Protein AF-A0A3B9PYL6-F1 (afdb_monomer)

Sequence (301 aa):
EQQLVLIARGLAQKCPILLMDEPTAHLDLSNQHRVLEIVHQLGQQDLSFIISSHEPNDALAYADNVLLLSGGWVTEVGTPQEVLTEPLLSSVYDIQTEVIYQHENGAKKARAILPRRPLVVKPESLHEEDSFLSKVFRNRKEKPQIILVTGLSGSGKTSWCTQIIKEAAALGHSVEGILSPGIFDSERKSGIEVVDLASGERKRLARLREEGRGEISTPRWVFDPDALDWANQRLQNSAGSDLLIIDELGPLEFLRNKGLLAGLERLDQGQFQIACVVVRSSLLSKALQRWPSAHVVRGRL

Radius of gyration: 24.21 Å; Cα contacts (8 Å, |Δi|>4): 538; chains: 1; bounding box: 61×35×68 Å

Foldseek 3Di:
DVLVVVVVVCVVVVPQEEEEEASCPPHDPVVSCVNLVVVLVVVVVNHHYDYDHPALLSLLPRNQKDFQDAPRDTPDIDGSQVQVDQLNCCLRVLFGKDFDWDQDPNDTGTNDIDTDDAAADQLLCCPPPPDPNVVLLVCLVVAAAEEEAEDDVVQQQLVSVVSNVVNCVVVVWDEWAWGWDFDDDPNDRAFIKIATPVPRDIDTFWGFDDDDPDADDDPGIGGDPVRQVVRLVRLQPDPETSEYEAEDPECCVQPVVHGNVSNVVCVLVRRYSYYYYYYYSSCSSVVCNSVVRHRYHHSHD

Structure (mmCIF, N/CA/C/O backbone):
data_AF-A0A3B9PYL6-F1
#
_entry.id   AF-A0A3B9PYL6-F1
#
loop_
_atom_site.group_PDB
_atom_site.id
_atom_site.type_symbol
_atom_site.label_atom_id
_atom_site.label_alt_id
_atom_site.label_comp_id
_atom_site.label_asym_id
_atom_site.label_entity_id
_atom_site.label_seq_id
_atom_site.pdbx_PDB_ins_code
_atom_site.Cartn_x
_atom_site.Cartn_y
_atom_site.Cartn_z
_atom_site.occupancy
_atom_site.B_iso_or_equiv
_atom_site.auth_seq_id
_atom_site.auth_comp_id
_atom_site.auth_asym_id
_atom_site.auth_atom_id
_atom_site.pdbx_PDB_model_num
ATOM 1 N N . GLU A 1 1 ? 29.712 13.320 -22.054 1.00 63.19 1 GLU A N 1
ATOM 2 C CA . GLU A 1 1 ? 30.833 12.948 -22.956 1.00 63.19 1 GLU A CA 1
ATOM 3 C C . GLU A 1 1 ? 31.462 11.593 -22.623 1.00 63.19 1 GLU A C 1
ATOM 5 O O . GLU A 1 1 ? 31.543 10.766 -23.519 1.00 63.19 1 GLU A O 1
ATOM 10 N N . GLN A 1 2 ? 31.833 11.307 -21.366 1.00 76.81 2 GLN A N 1
ATOM 11 C CA . GLN A 1 2 ? 32.466 10.027 -20.982 1.00 76.81 2 GLN A CA 1
ATOM 12 C C . GLN A 1 2 ? 31.658 8.769 -21.370 1.00 76.81 2 GLN A C 1
ATOM 14 O O . GLN A 1 2 ? 32.235 7.802 -21.856 1.00 76.81 2 GLN A O 1
ATOM 19 N N . GLN A 1 3 ? 30.328 8.797 -21.238 1.00 78.75 3 GLN A N 1
ATOM 20 C CA . GLN A 1 3 ? 29.463 7.660 -21.591 1.00 78.75 3 GLN A CA 1
ATOM 21 C C . GLN A 1 3 ? 29.499 7.316 -23.088 1.00 78.75 3 GLN A C 1
ATOM 23 O O . GLN A 1 3 ? 29.610 6.153 -23.470 1.00 78.75 3 GLN A O 1
ATOM 28 N N . LEU A 1 4 ? 29.512 8.333 -23.954 1.00 81.00 4 LEU A N 1
ATOM 29 C CA . LEU A 1 4 ? 29.607 8.136 -25.404 1.00 81.00 4 LEU A CA 1
ATOM 30 C C . LEU A 1 4 ? 30.965 7.553 -25.814 1.00 81.00 4 LEU A C 1
ATOM 32 O O . LEU A 1 4 ? 31.038 6.779 -26.764 1.00 81.00 4 LEU A O 1
ATOM 36 N N . VAL A 1 5 ? 32.032 7.870 -25.073 1.00 86.31 5 VAL A N 1
ATOM 37 C CA . VAL A 1 5 ? 33.359 7.271 -25.288 1.00 86.31 5 VAL A CA 1
ATOM 38 C C . VAL A 1 5 ? 33.346 5.775 -24.961 1.00 86.31 5 VAL A C 1
ATOM 40 O O . VAL A 1 5 ? 33.951 4.988 -25.689 1.00 86.31 5 VAL A O 1
ATOM 43 N N . LEU A 1 6 ? 32.639 5.356 -23.906 1.00 82.62 6 LEU A N 1
ATOM 44 C CA . LEU A 1 6 ? 32.501 3.938 -23.556 1.00 82.62 6 LEU A CA 1
ATOM 45 C C . LEU A 1 6 ? 31.728 3.159 -24.625 1.00 82.62 6 LEU A C 1
ATOM 47 O O . LEU A 1 6 ? 32.167 2.074 -25.010 1.00 82.62 6 LEU A O 1
ATOM 51 N N . ILE A 1 7 ? 30.647 3.743 -25.155 1.00 84.88 7 ILE A N 1
ATOM 52 C CA . ILE A 1 7 ? 29.901 3.176 -26.287 1.00 84.88 7 ILE A CA 1
ATOM 53 C C . ILE A 1 7 ? 30.824 3.052 -27.503 1.00 84.88 7 ILE A C 1
ATOM 55 O O . ILE A 1 7 ? 30.995 1.958 -28.035 1.00 84.88 7 ILE A O 1
ATOM 59 N N . ALA A 1 8 ? 31.503 4.137 -27.894 1.00 86.81 8 ALA A N 1
ATOM 60 C CA . ALA A 1 8 ? 32.421 4.141 -29.033 1.00 86.81 8 ALA A CA 1
ATOM 61 C C . ALA A 1 8 ? 33.532 3.083 -28.902 1.00 86.81 8 ALA A C 1
ATOM 63 O O . ALA A 1 8 ? 33.885 2.427 -29.882 1.00 86.81 8 ALA A O 1
ATOM 64 N N . ARG A 1 9 ? 34.052 2.864 -27.687 1.00 86.88 9 ARG A N 1
ATOM 65 C CA . ARG A 1 9 ? 35.042 1.816 -27.409 1.00 86.88 9 ARG A CA 1
ATOM 66 C C . ARG A 1 9 ? 34.476 0.411 -27.632 1.00 86.88 9 ARG A C 1
ATOM 68 O O . ARG A 1 9 ? 35.167 -0.414 -28.223 1.00 86.88 9 ARG A O 1
ATOM 75 N N . GLY A 1 10 ? 33.251 0.139 -27.179 1.00 85.44 10 GLY A N 1
ATOM 76 C CA . GLY A 1 10 ? 32.585 -1.149 -27.410 1.00 85.44 10 GLY A CA 1
ATOM 77 C C . GLY A 1 10 ? 32.318 -1.406 -28.896 1.00 85.44 10 GLY A C 1
ATOM 78 O O . GLY A 1 10 ? 32.597 -2.495 -29.398 1.00 85.44 10 GLY A O 1
ATOM 79 N N . LEU A 1 11 ? 31.887 -0.370 -29.624 1.00 86.00 11 LEU A N 1
ATOM 80 C CA . LEU A 1 11 ? 31.687 -0.426 -31.075 1.00 86.00 11 LEU A CA 1
ATOM 81 C C . LEU A 1 11 ? 32.992 -0.715 -31.828 1.00 86.00 11 LEU A C 1
ATOM 83 O O . LEU A 1 11 ? 33.025 -1.574 -32.707 1.00 86.00 11 LEU A O 1
ATOM 87 N N . ALA A 1 12 ? 34.091 -0.050 -31.457 1.00 88.81 12 ALA A N 1
ATOM 88 C CA . ALA A 1 12 ? 35.402 -0.269 -32.072 1.00 88.81 12 ALA A CA 1
ATOM 89 C C . ALA A 1 12 ? 35.915 -1.710 -31.887 1.00 88.81 12 ALA A C 1
ATOM 91 O O . ALA A 1 12 ? 36.642 -2.225 -32.736 1.00 88.81 12 ALA A O 1
ATOM 92 N N . GLN A 1 13 ? 35.514 -2.371 -30.799 1.00 87.38 13 GLN A N 1
ATOM 93 C CA . GLN A 1 13 ? 35.835 -3.772 -30.514 1.00 87.38 13 GLN A CA 1
ATOM 94 C C . GLN A 1 13 ? 34.900 -4.767 -31.217 1.00 87.38 13 GLN A C 1
ATOM 96 O O . GLN A 1 13 ? 35.130 -5.971 -31.125 1.00 87.38 13 GLN A O 1
ATOM 101 N N . LYS A 1 14 ? 33.879 -4.285 -31.945 1.00 86.25 14 LYS A N 1
ATOM 102 C CA . LYS A 1 14 ? 32.842 -5.102 -32.596 1.00 86.25 14 LYS A CA 1
ATOM 103 C C . LYS A 1 14 ? 32.117 -6.028 -31.611 1.00 86.25 14 LYS A C 1
ATOM 105 O O . LYS A 1 14 ? 31.795 -7.166 -31.94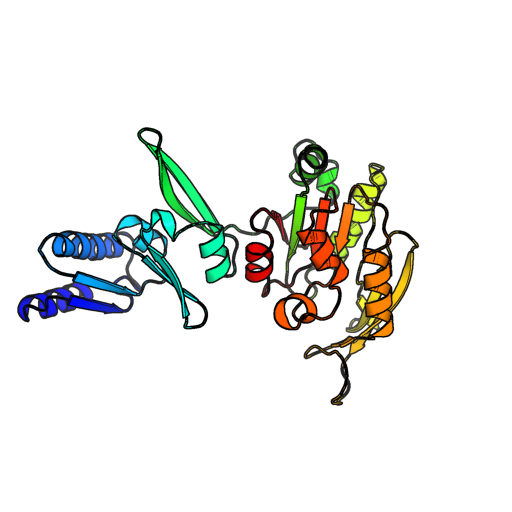7 1.00 86.25 14 LYS A O 1
ATOM 110 N N . CYS A 1 15 ? 31.884 -5.554 -30.387 1.00 86.00 15 CYS A N 1
ATOM 111 C CA . CYS A 1 15 ? 31.131 -6.307 -29.391 1.00 86.00 15 CYS A CA 1
ATOM 112 C C . CYS A 1 15 ? 29.655 -6.399 -29.816 1.00 86.00 15 CYS A C 1
ATOM 114 O O . CYS A 1 15 ? 29.032 -5.352 -29.977 1.00 86.00 15 CYS A O 1
ATOM 116 N N . PRO A 1 16 ? 29.073 -7.605 -29.957 1.00 87.19 16 PRO A N 1
ATOM 117 C CA . PRO A 1 16 ? 27.663 -7.752 -30.328 1.00 87.19 16 PRO A CA 1
ATOM 118 C C . PRO A 1 16 ? 26.709 -7.408 -29.174 1.00 87.19 16 PRO A C 1
ATOM 120 O O . PRO A 1 16 ? 25.537 -7.128 -29.405 1.00 87.19 16 PRO A O 1
ATOM 123 N N . ILE A 1 17 ? 27.205 -7.435 -27.930 1.00 93.50 17 ILE A N 1
ATOM 124 C CA . ILE A 1 17 ? 26.436 -7.135 -26.720 1.00 93.50 17 ILE A CA 1
ATOM 125 C C . ILE A 1 17 ? 27.220 -6.147 -25.856 1.00 93.50 17 ILE A C 1
ATOM 127 O O . ILE A 1 17 ? 28.403 -6.365 -25.579 1.00 93.50 17 ILE A O 1
ATOM 131 N N . LEU A 1 18 ? 26.560 -5.078 -25.415 1.00 93.19 18 LEU A N 1
ATOM 132 C CA . LEU A 1 18 ? 27.108 -4.084 -24.500 1.00 93.19 18 LEU A CA 1
ATOM 133 C C . LEU A 1 18 ? 26.291 -4.067 -23.204 1.00 93.19 18 LEU A C 1
ATOM 135 O O . LEU A 1 18 ? 25.087 -3.826 -23.220 1.00 93.19 18 LEU A O 1
ATOM 139 N N . LEU A 1 19 ? 26.967 -4.296 -22.078 1.00 93.38 19 LEU A N 1
ATOM 140 C CA . LEU A 1 19 ? 26.402 -4.115 -20.742 1.00 93.38 19 LEU A CA 1
ATOM 141 C C . LEU A 1 19 ? 26.773 -2.720 -20.234 1.00 93.38 19 LEU A C 1
ATOM 143 O O . LEU A 1 19 ? 27.952 -2.360 -20.226 1.00 93.38 19 LEU A O 1
ATOM 147 N N . MET A 1 20 ? 25.779 -1.949 -19.812 1.00 92.44 20 MET A N 1
ATOM 148 C CA . MET A 1 20 ? 25.962 -0.593 -19.306 1.00 92.44 20 MET A CA 1
ATOM 149 C C . MET A 1 20 ? 25.335 -0.473 -17.923 1.00 92.44 20 MET A C 1
ATOM 151 O O . MET A 1 20 ? 24.136 -0.698 -17.766 1.00 92.44 20 MET A O 1
ATOM 155 N N . ASP A 1 21 ? 26.158 -0.114 -16.941 1.00 92.44 21 ASP A N 1
ATOM 156 C CA . ASP A 1 21 ? 25.694 0.120 -15.578 1.00 92.44 21 ASP A CA 1
ATOM 157 C C . ASP A 1 21 ? 25.321 1.597 -15.407 1.00 92.44 21 ASP A C 1
ATOM 159 O O . ASP A 1 21 ? 26.196 2.460 -15.493 1.00 92.44 21 ASP A O 1
ATOM 163 N N . GLU A 1 22 ? 24.025 1.883 -15.272 1.00 92.19 22 GLU A N 1
ATOM 164 C CA . GLU A 1 22 ? 23.442 3.222 -15.115 1.00 92.19 22 GLU A CA 1
ATOM 165 C C . GLU A 1 22 ? 24.068 4.307 -16.022 1.00 92.19 22 GLU A C 1
ATOM 167 O O . GLU A 1 22 ? 24.587 5.328 -15.550 1.00 92.19 22 GLU A O 1
ATOM 172 N N . PRO A 1 23 ? 24.022 4.144 -17.360 1.00 92.12 23 PRO A N 1
ATOM 173 C CA . PRO A 1 23 ? 24.714 5.037 -18.289 1.00 92.12 23 PRO A CA 1
ATOM 174 C C . PRO A 1 23 ? 24.180 6.475 -18.276 1.00 92.12 23 PRO A C 1
ATOM 176 O O . PRO A 1 23 ? 24.839 7.384 -18.782 1.00 92.12 23 PRO A O 1
ATOM 179 N N . THR A 1 24 ? 22.992 6.689 -17.714 1.00 92.81 24 THR A N 1
ATOM 180 C CA . THR A 1 24 ? 22.317 7.984 -17.608 1.00 92.81 24 THR A CA 1
ATOM 181 C C . THR A 1 24 ? 22.417 8.623 -16.223 1.00 92.81 24 THR A C 1
ATOM 183 O O . THR A 1 24 ? 21.896 9.726 -16.024 1.00 92.81 24 THR A O 1
ATOM 186 N N . ALA A 1 25 ? 23.113 7.988 -15.271 1.00 89.06 25 ALA A N 1
ATOM 187 C CA . ALA A 1 25 ? 23.288 8.536 -13.933 1.00 89.06 25 ALA A CA 1
ATOM 188 C C . ALA A 1 25 ? 24.000 9.897 -13.974 1.00 89.06 25 ALA A C 1
ATOM 190 O O . ALA A 1 25 ? 24.990 10.086 -14.684 1.00 89.06 25 ALA A O 1
ATOM 191 N N . HIS A 1 26 ? 23.512 10.841 -13.165 1.00 88.06 26 HIS A N 1
ATOM 192 C CA . HIS A 1 26 ? 24.038 12.209 -13.042 1.00 88.06 26 HIS A CA 1
ATOM 193 C C . HIS A 1 26 ? 23.971 13.063 -14.325 1.00 88.06 26 HIS A C 1
ATOM 195 O O . HIS A 1 26 ? 24.578 14.135 -14.371 1.00 88.06 26 HIS A O 1
ATOM 201 N N . LEU A 1 27 ? 23.250 12.623 -15.361 1.00 90.62 27 LEU A N 1
ATOM 202 C CA . LEU A 1 27 ? 22.992 13.427 -16.555 1.00 90.62 27 LEU A CA 1
ATOM 203 C C . LEU A 1 27 ? 21.696 14.230 -16.395 1.00 90.62 27 LEU A C 1
ATOM 205 O O . LEU A 1 27 ? 20.741 13.773 -15.774 1.00 90.62 27 LEU A O 1
ATOM 209 N N . ASP A 1 28 ? 21.652 15.427 -16.980 1.00 92.88 28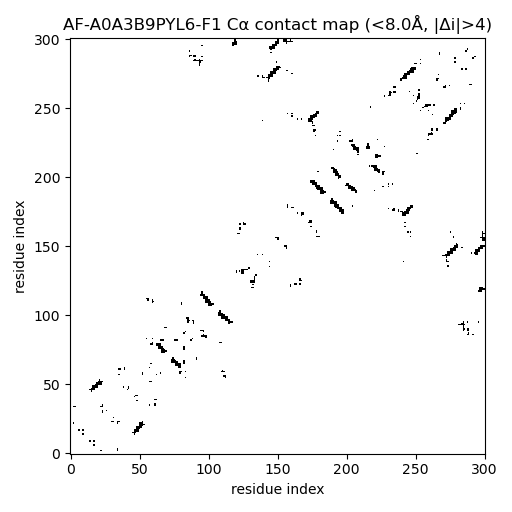 ASP A N 1
ATOM 210 C CA . ASP A 1 28 ? 20.394 16.158 -17.154 1.00 92.88 28 ASP A CA 1
ATOM 211 C C . ASP A 1 28 ? 19.500 15.494 -18.214 1.00 92.88 28 ASP A C 1
ATOM 213 O O . ASP A 1 28 ? 19.969 14.706 -19.036 1.00 92.88 28 ASP A O 1
ATOM 217 N N . LEU A 1 29 ? 18.220 15.871 -18.240 1.00 91.88 29 LEU A N 1
ATOM 218 C CA . LEU A 1 29 ? 17.213 15.289 -19.134 1.00 91.88 29 LEU A CA 1
ATOM 219 C C . LEU A 1 29 ? 17.626 15.290 -20.619 1.00 91.88 29 LEU A C 1
ATOM 221 O O . LEU A 1 29 ? 17.362 14.327 -21.337 1.00 91.88 29 LEU A O 1
ATOM 225 N N . SER A 1 30 ? 18.283 16.354 -21.088 1.00 94.25 30 SER A N 1
ATOM 226 C CA . SER A 1 30 ? 18.713 16.473 -22.487 1.00 94.25 30 SER A CA 1
ATOM 227 C C . SER A 1 30 ? 19.819 15.467 -22.809 1.00 94.25 30 SER A C 1
ATOM 229 O O . SER A 1 30 ? 19.776 14.760 -23.819 1.00 94.25 30 SER A O 1
ATOM 231 N N . ASN A 1 31 ? 20.801 15.356 -21.916 1.00 92.12 31 ASN A N 1
ATOM 232 C CA . ASN A 1 31 ? 21.910 14.425 -22.055 1.00 92.12 31 ASN A CA 1
ATOM 233 C C . ASN A 1 31 ? 21.482 12.963 -21.848 1.00 92.12 31 ASN A C 1
ATOM 235 O O . ASN A 1 31 ? 21.992 12.095 -22.557 1.00 92.12 31 ASN A O 1
ATOM 239 N N . GLN A 1 32 ? 20.532 12.690 -20.947 1.00 93.38 32 GLN A N 1
ATOM 240 C CA . GLN A 1 32 ? 19.910 11.369 -20.789 1.00 93.38 32 GLN A CA 1
ATOM 241 C C . GLN A 1 32 ? 19.235 10.929 -22.090 1.00 93.38 32 GLN A C 1
ATOM 243 O O . GLN A 1 32 ? 19.589 9.883 -22.635 1.00 93.38 32 GLN A O 1
ATOM 248 N N . HIS A 1 33 ? 18.353 11.775 -22.640 1.00 94.44 33 HIS A N 1
ATOM 249 C CA . HIS A 1 33 ? 17.692 11.526 -23.923 1.00 94.44 33 HIS A CA 1
ATOM 250 C C . HIS A 1 33 ? 18.711 11.251 -25.032 1.00 94.44 33 HIS A C 1
ATOM 252 O O . HIS A 1 33 ? 18.609 10.246 -25.726 1.00 94.44 33 HIS A O 1
ATOM 258 N N . ARG A 1 34 ? 19.743 12.095 -25.160 1.00 94.00 34 ARG A N 1
ATOM 259 C CA . ARG A 1 34 ? 20.778 11.925 -26.186 1.00 94.00 34 ARG A CA 1
ATOM 260 C C . ARG A 1 34 ? 21.490 10.574 -26.092 1.00 94.00 34 ARG A C 1
ATOM 262 O O . ARG A 1 34 ? 21.751 9.963 -27.123 1.00 94.00 34 ARG A O 1
ATOM 269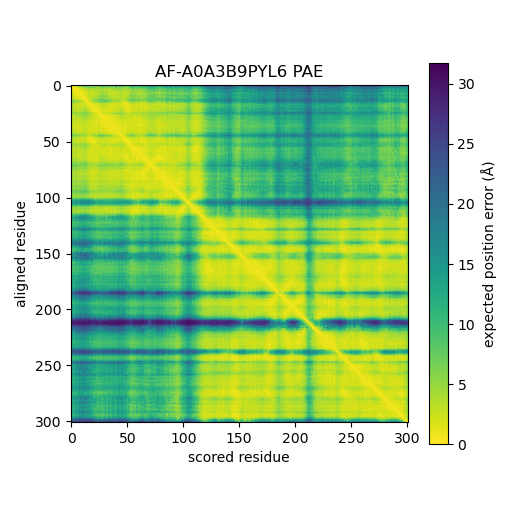 N N . VAL A 1 35 ? 21.858 10.132 -24.888 1.00 93.88 35 VAL A N 1
ATOM 270 C CA . VAL A 1 35 ? 22.549 8.846 -24.698 1.00 93.88 35 VAL A CA 1
ATOM 271 C C . VAL A 1 35 ? 21.624 7.681 -25.041 1.00 93.88 35 VAL A C 1
ATOM 273 O O . VAL A 1 35 ? 22.029 6.801 -25.799 1.00 93.88 35 VAL A O 1
ATOM 276 N N . LEU A 1 36 ? 20.393 7.687 -24.529 1.00 95.38 36 LEU A N 1
ATOM 277 C CA . LEU A 1 36 ? 19.439 6.598 -24.744 1.00 95.38 36 LEU A CA 1
ATOM 278 C C . LEU A 1 36 ? 18.964 6.509 -26.196 1.00 95.38 36 LEU A C 1
ATOM 280 O O . LEU A 1 36 ? 18.845 5.408 -26.719 1.00 95.38 36 LEU A O 1
ATOM 284 N N . GLU A 1 37 ? 18.790 7.641 -26.876 1.00 95.44 37 GLU A N 1
ATOM 285 C CA . GLU A 1 37 ? 18.461 7.682 -28.304 1.00 95.44 37 GLU A CA 1
ATOM 286 C C . GLU A 1 37 ? 19.579 7.061 -29.154 1.00 95.44 37 GLU A C 1
ATOM 288 O O . GLU A 1 37 ? 19.316 6.269 -30.056 1.00 95.44 37 GLU A O 1
ATOM 293 N N . ILE A 1 38 ? 20.845 7.357 -28.836 1.00 93.38 38 ILE A N 1
ATOM 294 C CA . ILE A 1 38 ? 21.991 6.733 -29.513 1.00 93.38 38 ILE A CA 1
ATOM 295 C C . ILE A 1 38 ? 21.992 5.221 -29.281 1.00 93.38 38 ILE A C 1
ATOM 297 O O . ILE A 1 38 ? 22.188 4.459 -30.225 1.00 93.38 38 ILE A O 1
ATOM 301 N N . VAL A 1 39 ? 21.764 4.778 -28.042 1.00 93.94 39 VAL A N 1
ATOM 302 C CA . VAL A 1 39 ? 21.681 3.348 -27.717 1.00 93.94 39 VAL A CA 1
ATOM 303 C C . VAL A 1 39 ? 20.538 2.677 -28.482 1.00 93.94 39 VAL A C 1
ATOM 305 O O . VAL A 1 39 ? 20.754 1.631 -29.090 1.00 93.94 39 VAL A O 1
ATOM 308 N N . HIS A 1 40 ? 19.360 3.298 -28.521 1.00 94.50 40 HIS A N 1
ATOM 309 C CA . HIS A 1 40 ? 18.199 2.792 -29.247 1.00 94.50 40 HIS A CA 1
ATOM 310 C C . HIS A 1 40 ? 18.492 2.636 -30.748 1.00 94.50 40 HIS A C 1
ATOM 312 O O . HIS A 1 40 ? 18.273 1.566 -31.313 1.00 94.50 40 HIS A O 1
ATOM 318 N N . GLN A 1 41 ? 19.067 3.660 -31.388 1.00 93.19 41 GLN A N 1
ATOM 319 C CA . GLN A 1 41 ? 19.423 3.621 -32.812 1.00 93.19 41 GLN A CA 1
ATOM 320 C C . GLN A 1 41 ? 20.479 2.561 -33.132 1.00 93.19 41 GLN A C 1
ATOM 322 O O . GLN A 1 41 ? 20.383 1.885 -34.156 1.00 93.19 41 GLN A O 1
ATOM 327 N N . LEU A 1 42 ? 21.481 2.401 -32.266 1.00 92.25 42 LEU A N 1
ATOM 328 C CA . LEU A 1 42 ? 22.490 1.352 -32.410 1.00 92.25 42 LEU A CA 1
ATOM 329 C C . LEU A 1 42 ? 21.886 -0.043 -32.213 1.00 92.25 42 LEU A C 1
ATOM 331 O O . LEU A 1 42 ? 22.288 -0.973 -32.905 1.00 92.25 42 LEU A O 1
ATOM 335 N N . GLY A 1 43 ? 20.896 -0.182 -31.327 1.00 91.31 43 GLY A N 1
ATOM 336 C CA . GLY A 1 43 ? 20.143 -1.421 -31.131 1.00 91.31 43 GLY A CA 1
ATOM 337 C C . GLY A 1 43 ? 19.446 -1.920 -32.401 1.00 91.31 43 GLY A C 1
ATOM 338 O O . GLY A 1 43 ? 19.359 -3.119 -32.641 1.00 91.31 43 GLY A O 1
ATOM 339 N N . GLN A 1 44 ? 19.037 -0.998 -33.278 1.00 89.88 44 GLN A N 1
ATOM 340 C CA . GLN A 1 44 ? 18.451 -1.318 -34.586 1.00 89.88 44 GLN A CA 1
ATOM 341 C C . GLN A 1 44 ? 19.489 -1.748 -35.645 1.00 89.88 44 GLN A C 1
ATOM 343 O O . GLN A 1 44 ? 19.114 -2.083 -36.766 1.00 89.88 44 GLN A O 1
ATOM 348 N N . GLN A 1 45 ? 20.788 -1.722 -35.324 1.00 88.94 45 GLN A N 1
ATOM 349 C CA . GLN A 1 45 ? 21.903 -2.058 -36.224 1.00 88.94 45 GLN A CA 1
ATOM 350 C C . GLN A 1 45 ? 22.638 -3.336 -35.774 1.00 88.94 45 GLN A C 1
ATOM 352 O O . GLN A 1 45 ? 23.867 -3.382 -35.774 1.00 88.94 45 GLN A O 1
ATOM 357 N N . ASP A 1 46 ? 21.884 -4.365 -35.370 1.00 85.56 46 ASP A N 1
ATOM 358 C CA . ASP A 1 46 ? 22.381 -5.681 -34.923 1.00 85.56 46 ASP A CA 1
ATOM 359 C C . ASP A 1 46 ? 23.255 -5.665 -33.651 1.00 85.56 46 ASP A C 1
ATOM 361 O O . ASP A 1 46 ? 24.027 -6.593 -33.395 1.00 85.56 46 ASP A O 1
ATOM 365 N N . LEU A 1 47 ? 23.125 -4.632 -32.814 1.00 92.31 47 LEU A N 1
ATOM 366 C CA . LEU A 1 47 ? 23.760 -4.570 -31.496 1.00 92.31 47 LEU A CA 1
ATOM 367 C C . LEU A 1 47 ? 22.730 -4.812 -30.400 1.00 92.31 47 LEU A C 1
ATOM 369 O O . LEU A 1 47 ? 21.602 -4.344 -30.472 1.00 92.31 47 LEU A O 1
ATOM 373 N N . SER A 1 48 ? 23.124 -5.513 -29.344 1.00 94.31 48 SER A N 1
ATOM 374 C CA . SER A 1 48 ? 22.280 -5.697 -28.163 1.00 94.31 48 SER A CA 1
ATOM 375 C C . SER A 1 48 ? 22.821 -4.899 -26.986 1.00 94.31 48 SER A C 1
ATOM 377 O O . SER A 1 48 ? 24.013 -4.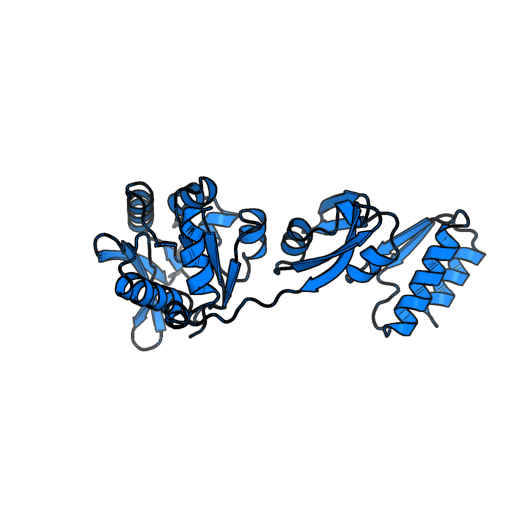941 -26.685 1.00 94.31 48 SER A O 1
ATOM 379 N N . PHE A 1 49 ? 21.935 -4.204 -26.280 1.00 95.19 49 PHE A N 1
ATOM 380 C CA . PHE A 1 49 ? 22.279 -3.455 -25.078 1.00 95.19 49 PHE A CA 1
ATOM 381 C C . PHE A 1 49 ? 21.541 -4.033 -23.878 1.00 95.19 49 PHE A C 1
ATOM 383 O O . PHE A 1 49 ? 20.340 -4.278 -23.932 1.00 95.19 49 PHE A O 1
ATOM 390 N N . ILE A 1 50 ? 22.268 -4.229 -22.783 1.00 96.00 50 ILE A N 1
ATOM 391 C CA . ILE A 1 50 ? 21.695 -4.523 -21.473 1.00 96.00 50 ILE A CA 1
ATOM 392 C C . ILE A 1 50 ? 22.042 -3.335 -20.587 1.00 96.00 50 ILE A C 1
ATOM 394 O O . ILE A 1 50 ? 23.218 -3.043 -20.371 1.00 96.00 50 ILE A O 1
ATOM 398 N N . ILE A 1 51 ? 21.021 -2.632 -20.109 1.00 95.56 51 ILE A N 1
ATOM 399 C CA . ILE A 1 51 ? 21.179 -1.406 -19.330 1.00 95.56 51 ILE A CA 1
ATOM 400 C C . ILE A 1 51 ? 20.563 -1.622 -17.951 1.00 95.56 51 ILE A C 1
ATOM 402 O O . ILE A 1 51 ? 19.389 -1.981 -17.857 1.00 95.56 51 ILE A O 1
ATOM 406 N N . SER A 1 52 ? 21.330 -1.384 -16.885 1.00 95.06 52 SER A N 1
ATOM 407 C CA . SER A 1 52 ? 20.744 -1.176 -15.558 1.00 95.06 52 SER A CA 1
ATOM 408 C C . SER A 1 52 ? 20.262 0.275 -15.452 1.00 95.06 52 SER A C 1
ATOM 410 O O . SER A 1 52 ? 20.925 1.209 -15.907 1.00 95.06 52 SER A O 1
ATOM 412 N N . SER A 1 53 ? 19.068 0.472 -14.899 1.00 92.00 53 SER A N 1
ATOM 413 C CA . SER A 1 53 ? 18.496 1.799 -14.677 1.00 92.00 53 SER A CA 1
ATOM 414 C C . SER A 1 53 ? 17.623 1.790 -13.430 1.00 92.00 53 SER A C 1
ATOM 416 O O . SER A 1 53 ? 16.909 0.821 -13.165 1.00 92.00 53 SER A O 1
ATOM 418 N N . HIS A 1 54 ? 17.653 2.896 -12.692 1.00 90.44 54 HIS A N 1
ATOM 419 C CA . HIS A 1 54 ? 16.706 3.182 -11.617 1.00 90.44 54 HIS A CA 1
ATOM 420 C C . HIS A 1 54 ? 15.518 4.038 -12.079 1.00 90.44 54 HIS A C 1
ATOM 422 O O . HIS A 1 54 ? 14.573 4.213 -11.309 1.00 90.44 54 HIS A O 1
ATOM 428 N N . GLU A 1 55 ? 15.535 4.514 -13.328 1.00 92.44 55 GLU A N 1
ATOM 429 C CA . GLU A 1 55 ? 14.535 5.410 -13.909 1.00 92.44 55 GLU A CA 1
ATOM 430 C C . GLU A 1 55 ? 13.542 4.632 -14.790 1.00 92.44 55 GLU A C 1
ATOM 432 O O . GLU A 1 55 ? 13.841 4.304 -15.944 1.00 92.44 55 GLU A O 1
ATOM 437 N N . PRO A 1 56 ? 12.327 4.328 -14.297 1.00 94.44 56 PRO A N 1
ATOM 438 C CA . PRO A 1 56 ? 11.384 3.493 -15.034 1.00 94.44 56 PRO A CA 1
ATOM 439 C C . PRO A 1 56 ? 10.799 4.213 -16.261 1.00 94.44 56 PRO A C 1
ATOM 441 O O . PRO A 1 56 ? 10.367 3.555 -17.203 1.00 94.44 56 PRO A O 1
ATOM 444 N N . ASN A 1 57 ? 10.813 5.552 -16.287 1.00 95.56 57 ASN A N 1
ATOM 445 C CA . ASN A 1 57 ? 10.393 6.328 -17.458 1.00 95.56 57 ASN A CA 1
ATOM 446 C C . ASN A 1 57 ? 11.379 6.204 -18.630 1.00 95.56 57 ASN A C 1
ATOM 448 O O . ASN A 1 57 ? 10.941 6.187 -19.778 1.00 95.56 57 ASN A O 1
ATOM 452 N N . ASP A 1 58 ? 12.678 6.046 -18.360 1.00 94.81 58 ASP A N 1
ATOM 453 C CA . ASP A 1 58 ? 13.674 5.778 -19.402 1.00 94.81 58 ASP A CA 1
ATOM 454 C C . ASP A 1 58 ? 13.431 4.395 -20.017 1.00 94.81 58 ASP A C 1
ATOM 456 O O . ASP A 1 58 ? 13.352 4.247 -21.237 1.00 94.81 58 ASP A O 1
ATOM 460 N N . ALA A 1 59 ? 13.219 3.381 -19.172 1.00 95.50 59 ALA A N 1
ATOM 461 C CA . ALA A 1 59 ? 12.873 2.039 -19.634 1.00 95.50 59 ALA A CA 1
ATOM 462 C C . ALA A 1 59 ? 11.562 2.036 -20.440 1.00 95.50 59 ALA A C 1
ATOM 464 O O . ALA A 1 59 ? 11.481 1.403 -21.489 1.00 95.50 59 ALA A O 1
ATOM 465 N N . LEU A 1 60 ? 10.552 2.790 -19.994 1.00 95.88 60 LEU A N 1
ATOM 466 C CA . LEU A 1 60 ? 9.279 2.927 -20.702 1.00 95.88 60 LEU A CA 1
ATOM 467 C C . LEU A 1 60 ? 9.434 3.542 -22.101 1.00 95.88 60 LEU A C 1
ATOM 469 O O . LEU A 1 60 ? 8.675 3.190 -23.007 1.00 95.88 60 LEU A O 1
ATOM 473 N N . ALA A 1 61 ? 10.373 4.475 -22.265 1.00 94.38 61 ALA A N 1
ATOM 474 C CA . ALA A 1 61 ? 10.553 5.230 -23.498 1.00 94.38 61 ALA A CA 1
ATOM 475 C C . ALA A 1 61 ? 11.447 4.523 -24.531 1.00 94.38 61 ALA A C 1
ATOM 477 O O . ALA A 1 61 ? 11.130 4.588 -25.718 1.00 94.38 61 ALA A O 1
ATOM 478 N N . TYR A 1 62 ? 12.532 3.866 -24.102 1.00 95.44 62 TYR A N 1
ATOM 479 C CA . TYR A 1 62 ? 13.579 3.388 -25.020 1.00 95.44 62 TYR A CA 1
ATOM 480 C C . TYR A 1 62 ? 13.788 1.873 -25.037 1.00 95.44 62 TYR A C 1
ATOM 482 O O . TYR A 1 62 ? 14.403 1.375 -25.980 1.00 95.44 62 TYR A O 1
ATOM 490 N N . ALA A 1 63 ? 13.345 1.140 -24.010 1.00 95.75 63 ALA A N 1
ATOM 491 C CA . ALA A 1 63 ? 13.636 -0.286 -23.917 1.00 95.75 63 ALA A CA 1
ATOM 492 C C . ALA A 1 63 ? 12.673 -1.120 -24.771 1.00 95.75 63 ALA A C 1
ATOM 494 O O . ALA A 1 63 ? 11.460 -0.914 -24.743 1.00 95.75 63 ALA A O 1
ATOM 495 N N . ASP A 1 64 ? 13.207 -2.125 -25.462 1.00 95.38 64 ASP A N 1
ATOM 496 C CA . ASP A 1 64 ? 12.388 -3.132 -26.145 1.00 95.38 64 ASP A CA 1
ATOM 497 C C . ASP A 1 64 ? 11.791 -4.134 -25.144 1.00 95.38 64 ASP A C 1
ATOM 499 O O . ASP A 1 64 ? 10.644 -4.563 -25.273 1.00 95.38 64 ASP A O 1
ATOM 503 N N . ASN A 1 65 ? 12.569 -4.482 -24.114 1.00 96.62 65 ASN A N 1
ATOM 504 C CA . ASN A 1 65 ? 12.190 -5.389 -23.034 1.00 96.62 65 ASN A CA 1
ATOM 505 C C . ASN A 1 65 ? 12.677 -4.850 -21.686 1.00 96.62 65 ASN A C 1
ATOM 507 O O . ASN A 1 65 ? 13.724 -4.209 -21.596 1.00 96.62 65 ASN A O 1
ATOM 511 N N . VAL A 1 66 ? 11.937 -5.163 -20.627 1.00 97.38 66 VAL A N 1
ATOM 512 C CA . VAL A 1 66 ? 12.244 -4.805 -19.244 1.00 97.38 66 VAL A CA 1
ATOM 513 C C . VAL A 1 66 ? 12.351 -6.076 -18.418 1.00 97.38 66 VAL A C 1
ATOM 515 O O . VAL A 1 66 ? 11.478 -6.940 -18.467 1.00 97.38 66 VAL A O 1
ATOM 518 N N . LEU A 1 67 ? 13.415 -6.157 -17.625 1.00 96.50 67 LEU A N 1
ATOM 519 C CA . LEU A 1 67 ? 13.592 -7.151 -16.577 1.00 96.50 67 LEU A CA 1
ATOM 520 C C . LEU A 1 67 ? 13.544 -6.416 -15.238 1.00 96.50 67 LEU A C 1
ATOM 522 O O . LEU A 1 67 ? 14.425 -5.613 -14.931 1.00 96.50 67 LEU A O 1
ATOM 526 N N . LEU A 1 68 ? 12.499 -6.668 -14.453 1.00 94.88 68 LEU A N 1
ATOM 527 C CA . LEU A 1 68 ? 12.287 -6.003 -13.172 1.00 94.88 68 LEU A CA 1
ATOM 528 C C . LEU A 1 68 ? 12.889 -6.842 -12.039 1.00 94.88 68 LEU A C 1
ATOM 530 O O . LEU A 1 68 ? 12.556 -8.019 -11.886 1.00 94.88 68 LEU A O 1
ATOM 534 N N . LEU A 1 69 ? 13.768 -6.242 -11.234 1.00 91.75 69 LEU A N 1
ATOM 535 C CA . LEU A 1 69 ? 14.441 -6.898 -10.109 1.00 91.75 69 LEU A CA 1
ATOM 536 C C . LEU A 1 69 ? 13.912 -6.383 -8.768 1.00 91.75 69 LEU A C 1
ATOM 538 O O . LEU A 1 69 ? 13.785 -5.179 -8.565 1.00 91.75 69 LEU A O 1
ATOM 542 N N . SER A 1 70 ? 13.684 -7.291 -7.818 1.00 85.94 70 SER A N 1
ATOM 543 C CA . SER A 1 70 ? 13.385 -6.947 -6.425 1.00 85.94 70 SER A CA 1
ATOM 544 C C . SER A 1 70 ? 13.975 -7.982 -5.474 1.00 85.94 70 SER A C 1
ATOM 546 O O . SER A 1 70 ? 13.897 -9.187 -5.711 1.00 85.94 70 SER A O 1
ATOM 548 N N . GLY A 1 71 ? 14.627 -7.521 -4.403 1.00 83.56 71 GLY A N 1
ATOM 549 C CA . GLY A 1 71 ? 15.225 -8.404 -3.394 1.00 83.56 71 GLY A CA 1
ATOM 550 C C . GLY A 1 71 ? 16.288 -9.375 -3.932 1.00 83.56 71 GLY A C 1
ATOM 551 O O . GLY A 1 71 ? 16.488 -10.429 -3.335 1.00 83.56 71 GLY A O 1
ATOM 552 N N . GLY A 1 72 ? 16.940 -9.045 -5.052 1.00 88.88 72 GLY A N 1
ATOM 553 C CA . GLY A 1 72 ? 17.924 -9.907 -5.720 1.00 88.88 72 GLY A CA 1
ATOM 554 C C . GLY A 1 72 ? 17.332 -10.949 -6.676 1.00 88.88 72 GLY A C 1
ATOM 555 O O . GLY A 1 72 ? 18.085 -11.751 -7.221 1.00 88.88 72 GLY A O 1
ATOM 556 N N . TRP A 1 73 ? 16.017 -10.934 -6.905 1.00 89.81 73 TRP A N 1
ATOM 557 C CA . TRP A 1 73 ? 15.321 -11.880 -7.778 1.00 89.81 73 TRP A CA 1
ATOM 558 C C . TRP A 1 73 ? 14.621 -11.170 -8.934 1.00 89.81 73 TRP A C 1
ATOM 560 O O . TRP A 1 73 ? 14.182 -10.024 -8.807 1.00 89.81 73 TRP A O 1
ATOM 570 N N . VAL A 1 74 ? 14.484 -11.880 -10.055 1.00 93.31 74 VAL A N 1
ATOM 571 C CA . VAL A 1 74 ? 13.644 -11.448 -11.176 1.00 93.31 74 VAL A CA 1
ATOM 572 C C . VAL A 1 74 ? 12.188 -11.525 -10.745 1.00 93.31 74 VAL A C 1
ATOM 574 O O . VAL A 1 74 ? 11.705 -12.590 -10.369 1.00 93.31 74 VAL A O 1
ATOM 577 N N . THR A 1 75 ? 11.521 -10.376 -10.764 1.00 90.38 75 THR A N 1
ATOM 578 C CA . THR A 1 75 ? 10.098 -10.254 -10.442 1.00 90.38 75 THR A CA 1
ATOM 579 C C . THR A 1 75 ? 9.246 -10.475 -11.684 1.00 90.38 75 THR A C 1
ATOM 581 O O . THR A 1 75 ? 8.273 -11.208 -11.605 1.00 90.38 75 THR A O 1
ATOM 584 N N . GLU A 1 76 ? 9.618 -9.867 -12.815 1.00 94.94 76 GLU A N 1
ATOM 585 C CA . GLU A 1 76 ? 8.869 -9.967 -14.072 1.00 94.94 76 GLU A CA 1
ATOM 586 C C . GLU A 1 76 ? 9.775 -9.656 -15.276 1.00 94.94 76 GLU A C 1
ATOM 588 O O . GLU A 1 76 ? 10.747 -8.899 -15.136 1.00 94.94 76 GLU A O 1
ATOM 593 N N . VAL A 1 77 ? 9.461 -10.227 -16.447 1.00 97.12 77 VAL A N 1
ATOM 594 C CA . VAL A 1 77 ? 10.171 -9.976 -17.716 1.00 97.12 77 VAL A CA 1
ATOM 595 C C . VAL A 1 77 ? 9.183 -9.880 -18.873 1.00 97.12 77 VAL A C 1
ATOM 597 O O . VAL A 1 77 ? 8.343 -10.755 -19.042 1.00 97.12 77 VAL A O 1
ATOM 600 N N . GLY A 1 78 ? 9.327 -8.859 -19.714 1.00 97.44 78 GLY A N 1
ATOM 601 C CA . GLY A 1 78 ? 8.473 -8.668 -20.885 1.00 97.44 78 GLY A CA 1
ATOM 602 C C . GLY A 1 78 ? 8.652 -7.291 -21.504 1.00 97.44 78 GLY A C 1
ATOM 603 O O . GLY A 1 78 ? 9.636 -6.599 -21.236 1.00 97.44 78 GLY A O 1
ATOM 604 N N . THR A 1 79 ? 7.690 -6.861 -22.312 1.00 96.62 79 THR A N 1
ATOM 605 C CA . THR A 1 79 ? 7.704 -5.503 -22.867 1.00 96.62 79 THR A CA 1
ATOM 606 C C . THR A 1 79 ? 7.473 -4.458 -21.765 1.00 96.62 79 THR A C 1
ATOM 608 O O . THR A 1 79 ? 6.831 -4.754 -20.750 1.00 96.62 79 THR A O 1
ATOM 611 N N . PRO A 1 80 ? 7.900 -3.193 -21.952 1.00 95.94 80 PRO A N 1
ATOM 612 C CA . PRO A 1 80 ? 7.611 -2.138 -20.980 1.00 95.94 80 PRO A CA 1
ATOM 613 C C . PRO A 1 80 ? 6.118 -1.996 -20.648 1.00 95.94 80 PRO A C 1
ATOM 615 O O . PRO A 1 80 ? 5.768 -1.655 -19.524 1.00 95.94 80 PRO A O 1
ATOM 618 N N . GLN A 1 81 ? 5.232 -2.286 -21.606 1.00 94.38 81 GLN A N 1
ATOM 619 C CA . GLN A 1 81 ? 3.781 -2.165 -21.430 1.00 94.38 81 GLN A CA 1
ATOM 620 C C . GLN A 1 81 ? 3.187 -3.272 -20.549 1.00 94.38 81 GLN A C 1
ATOM 622 O O . GLN A 1 81 ? 2.200 -3.035 -19.856 1.00 94.38 81 GLN A O 1
ATOM 627 N N . GLU A 1 82 ? 3.787 -4.463 -20.568 1.00 93.62 82 GLU A N 1
ATOM 628 C CA . GLU A 1 82 ? 3.384 -5.605 -19.741 1.00 93.62 82 GLU A CA 1
ATOM 629 C C . GLU A 1 82 ? 3.968 -5.505 -18.326 1.00 93.62 82 GLU A C 1
ATOM 631 O O . GLU A 1 82 ? 3.293 -5.833 -17.352 1.00 93.62 82 GLU A O 1
ATOM 636 N N . VAL A 1 83 ? 5.209 -5.017 -18.207 1.00 95.44 83 VAL A N 1
ATOM 637 C CA . VAL A 1 83 ? 5.976 -5.046 -16.952 1.00 95.44 83 VAL A CA 1
ATOM 638 C C . VAL A 1 83 ? 5.788 -3.787 -16.104 1.00 95.44 83 VAL A C 1
ATOM 640 O O . VAL A 1 83 ? 5.635 -3.877 -14.885 1.00 95.44 83 VAL A O 1
ATOM 643 N N . LEU A 1 84 ? 5.795 -2.594 -16.707 1.00 95.19 84 LEU A N 1
ATOM 644 C CA . LEU A 1 84 ? 5.778 -1.320 -15.975 1.00 95.19 84 LEU A CA 1
ATOM 645 C C . LEU A 1 84 ? 4.346 -0.906 -15.599 1.00 95.19 84 LEU A C 1
ATOM 647 O O . LEU A 1 84 ? 3.842 0.142 -16.003 1.00 95.19 84 LEU A O 1
ATOM 651 N N . THR A 1 85 ? 3.677 -1.757 -14.824 1.00 92.25 85 THR A N 1
ATOM 652 C CA . THR A 1 85 ? 2.303 -1.555 -14.342 1.00 92.25 85 THR A CA 1
ATOM 653 C C . THR A 1 85 ? 2.280 -0.999 -12.918 1.00 92.25 85 THR A C 1
ATOM 655 O O . THR A 1 85 ? 3.202 -1.235 -12.138 1.00 92.25 85 THR A O 1
ATOM 658 N N . GLU A 1 86 ? 1.204 -0.295 -12.541 1.00 89.06 86 GLU A N 1
ATOM 659 C CA . GLU A 1 86 ? 1.053 0.260 -11.183 1.00 89.06 86 GLU A CA 1
ATOM 660 C C . GLU 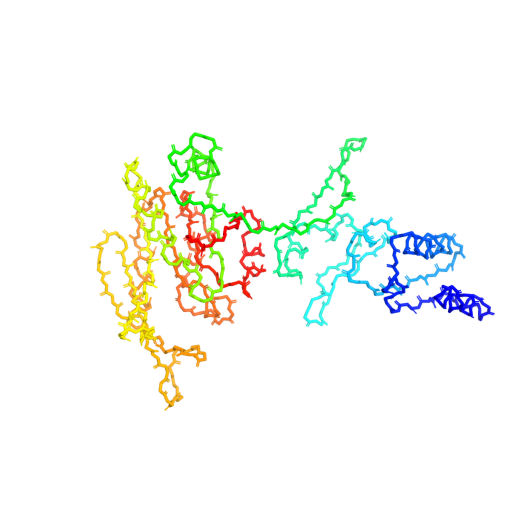A 1 86 ? 1.244 -0.789 -10.071 1.00 89.06 86 GLU A C 1
ATOM 662 O O . GLU A 1 86 ? 1.970 -0.492 -9.119 1.00 89.06 86 GLU A O 1
ATOM 667 N N . PRO A 1 87 ? 0.678 -2.016 -10.145 1.00 84.50 87 PRO A N 1
ATOM 668 C CA . PRO A 1 87 ? 0.871 -3.009 -9.088 1.00 84.50 87 PRO A CA 1
ATOM 669 C C . PRO A 1 87 ? 2.327 -3.475 -8.966 1.00 84.50 87 PRO A C 1
ATOM 671 O O . PRO A 1 87 ? 2.853 -3.540 -7.854 1.00 84.50 87 PRO A O 1
ATOM 674 N N . LEU A 1 88 ? 2.998 -3.759 -10.091 1.00 88.69 88 LEU A N 1
ATOM 675 C CA . LEU A 1 88 ? 4.387 -4.231 -10.100 1.00 88.69 88 LEU A CA 1
ATOM 676 C C . LEU A 1 88 ? 5.357 -3.136 -9.652 1.00 88.69 88 LEU A C 1
ATOM 678 O O . LEU A 1 88 ? 6.207 -3.374 -8.798 1.00 88.69 88 LEU A O 1
ATOM 682 N N . LEU A 1 89 ? 5.194 -1.916 -10.157 1.00 90.56 89 LEU A N 1
ATOM 683 C CA . LEU A 1 89 ? 6.033 -0.786 -9.769 1.00 90.56 89 LEU A CA 1
ATOM 684 C C . LEU A 1 89 ? 5.829 -0.423 -8.298 1.00 90.56 89 LEU A C 1
ATOM 686 O O . LEU A 1 89 ? 6.803 -0.240 -7.570 1.00 90.56 89 LEU A O 1
ATOM 690 N N . SER A 1 90 ? 4.580 -0.392 -7.824 1.00 85.25 90 SER A N 1
ATOM 691 C CA . SER A 1 90 ? 4.307 -0.080 -6.417 1.00 85.25 90 SER A CA 1
ATOM 692 C C . SER A 1 90 ? 4.878 -1.133 -5.465 1.00 85.25 90 SER A C 1
ATOM 694 O O . SER A 1 90 ? 5.371 -0.822 -4.380 1.00 85.25 90 SER A O 1
ATOM 696 N N . SER A 1 91 ? 4.842 -2.391 -5.904 1.00 81.00 91 SER A N 1
ATOM 697 C CA . SER A 1 91 ? 5.458 -3.534 -5.241 1.00 81.00 91 SER A CA 1
ATOM 698 C C . SER A 1 91 ? 6.983 -3.398 -5.147 1.00 81.00 91 SER A C 1
ATOM 700 O O . SER A 1 91 ? 7.541 -3.550 -4.061 1.00 81.00 91 SER A O 1
ATOM 702 N N . VAL A 1 92 ? 7.654 -3.099 -6.264 1.00 86.19 92 VAL A N 1
ATOM 703 C CA . VAL A 1 92 ? 9.122 -3.093 -6.347 1.00 86.19 92 VAL A CA 1
ATOM 704 C C . VAL A 1 92 ? 9.745 -1.862 -5.694 1.00 86.19 92 VAL A C 1
ATOM 706 O O . VAL A 1 92 ? 10.771 -1.992 -5.030 1.00 86.19 92 VAL A O 1
ATOM 709 N N . TYR A 1 93 ? 9.116 -0.693 -5.826 1.00 84.69 93 TYR A N 1
ATOM 710 C CA . TYR A 1 93 ? 9.640 0.568 -5.290 1.00 84.69 93 TYR A CA 1
ATOM 711 C C . TYR A 1 93 ? 9.155 0.909 -3.868 1.00 84.69 93 TYR A C 1
ATOM 713 O O . TYR A 1 93 ? 9.588 1.915 -3.312 1.00 84.69 93 TYR A O 1
ATOM 721 N N . ASP A 1 94 ? 8.264 0.110 -3.270 1.00 77.25 94 ASP A N 1
ATOM 722 C CA . ASP A 1 94 ? 7.687 0.359 -1.933 1.00 77.25 94 ASP A CA 1
ATOM 723 C C . ASP A 1 94 ? 6.997 1.726 -1.776 1.00 77.25 94 ASP A C 1
ATOM 725 O O . ASP A 1 94 ? 6.995 2.350 -0.713 1.00 77.25 94 ASP A O 1
ATOM 729 N N . ILE A 1 95 ? 6.359 2.187 -2.852 1.00 81.62 95 ILE A N 1
ATOM 730 C CA . ILE A 1 95 ? 5.571 3.425 -2.906 1.00 81.62 95 ILE A CA 1
ATOM 731 C C . ILE A 1 95 ? 4.315 3.212 -3.750 1.00 81.62 95 ILE A C 1
ATOM 733 O O . ILE A 1 95 ? 4.264 2.291 -4.550 1.00 81.62 95 ILE A O 1
ATOM 737 N N . GLN A 1 96 ? 3.304 4.077 -3.633 1.00 80.06 96 GLN A N 1
ATOM 738 C CA . GLN A 1 96 ? 2.258 4.101 -4.658 1.00 80.06 96 GLN A CA 1
ATOM 739 C C . GLN A 1 96 ? 2.807 4.710 -5.944 1.00 80.06 96 GLN A C 1
ATOM 741 O O . GLN A 1 96 ? 3.411 5.785 -5.923 1.00 80.06 96 GLN A O 1
ATOM 746 N N . THR A 1 97 ? 2.536 4.051 -7.061 1.00 88.12 97 THR A N 1
ATOM 747 C CA . THR A 1 97 ? 2.843 4.553 -8.400 1.00 88.12 97 THR A CA 1
ATOM 748 C C . THR A 1 97 ? 1.564 4.708 -9.208 1.00 88.12 97 THR A C 1
ATOM 750 O O . THR A 1 97 ? 0.581 4.008 -8.978 1.00 88.12 97 THR A O 1
ATOM 753 N N . GLU A 1 98 ? 1.572 5.668 -10.122 1.00 90.75 98 GLU A N 1
ATOM 754 C CA . GLU A 1 98 ? 0.535 5.872 -11.124 1.00 90.75 98 GLU A CA 1
ATOM 755 C C . GLU A 1 98 ? 1.151 5.744 -12.506 1.00 90.75 98 GLU A C 1
ATOM 757 O O . GLU A 1 98 ? 2.216 6.309 -12.769 1.00 90.75 98 GLU A O 1
ATOM 762 N N . VAL A 1 99 ? 0.455 5.039 -13.391 1.00 93.12 99 VAL A N 1
ATOM 763 C CA . VAL A 1 99 ? 0.830 4.939 -14.795 1.00 93.12 99 VAL A CA 1
ATOM 764 C C . VAL A 1 99 ? -0.166 5.754 -15.604 1.00 93.12 99 VAL A C 1
ATOM 766 O O . VAL A 1 99 ? -1.359 5.460 -15.659 1.00 93.12 99 VAL A O 1
ATOM 769 N N . ILE A 1 100 ? 0.333 6.800 -16.254 1.00 94.94 100 ILE A N 1
ATOM 770 C CA . ILE A 1 100 ? -0.452 7.614 -17.172 1.00 94.94 100 ILE A CA 1
ATOM 771 C C . ILE A 1 100 ? -0.512 6.894 -18.506 1.00 94.94 100 ILE A C 1
ATOM 773 O O . ILE A 1 100 ? 0.517 6.577 -19.108 1.00 94.94 100 ILE A O 1
ATOM 777 N N . TYR A 1 101 ? -1.730 6.672 -18.983 1.00 92.94 101 TYR A N 1
ATOM 778 C CA . TYR A 1 101 ? -1.975 6.007 -20.249 1.00 92.94 101 TYR A CA 1
ATOM 779 C C . TYR A 1 101 ? -2.585 6.957 -21.267 1.00 92.94 101 TYR A C 1
ATOM 781 O O . TYR A 1 101 ? -3.418 7.801 -20.939 1.00 92.94 101 TYR A O 1
ATOM 789 N N . GLN A 1 102 ? -2.216 6.753 -22.523 1.00 92.62 102 GLN A N 1
ATOM 790 C CA . GLN A 1 102 ? -2.821 7.404 -23.670 1.00 92.62 102 GLN A CA 1
ATOM 791 C C . GLN A 1 102 ? -3.539 6.357 -24.520 1.00 92.62 102 GLN A C 1
ATOM 793 O O . GLN A 1 102 ? -3.031 5.252 -24.725 1.00 92.62 102 GLN A O 1
ATOM 798 N N . HIS A 1 103 ? -4.731 6.705 -25.000 1.00 88.75 103 HIS A N 1
ATOM 799 C CA . HIS A 1 103 ? -5.465 5.882 -25.953 1.00 88.75 103 HIS A CA 1
ATOM 800 C C . HIS A 1 103 ? -5.020 6.232 -27.373 1.00 88.75 103 HIS A C 1
ATOM 802 O O . HIS A 1 103 ? -5.200 7.362 -27.820 1.00 88.75 103 HIS A O 1
ATOM 808 N N . GLU A 1 104 ? -4.462 5.257 -28.083 1.00 84.19 104 GLU A N 1
ATOM 809 C CA . GLU A 1 104 ? -4.064 5.374 -29.487 1.00 84.19 104 GLU A CA 1
ATOM 810 C C . GLU A 1 104 ? -4.593 4.161 -30.252 1.00 84.19 104 GLU A C 1
ATOM 812 O O . GLU A 1 104 ? -4.354 3.022 -29.860 1.00 84.19 104 GLU A O 1
ATOM 817 N N . ASN A 1 105 ? -5.342 4.395 -31.335 1.00 83.69 105 ASN A N 1
ATOM 818 C CA . ASN A 1 105 ? -5.896 3.343 -32.202 1.00 83.69 105 ASN A CA 1
ATOM 819 C C . ASN A 1 105 ? -6.680 2.242 -31.454 1.00 83.69 105 ASN A C 1
ATOM 821 O O . ASN A 1 105 ? -6.632 1.073 -31.820 1.00 83.69 105 ASN A O 1
ATOM 825 N N . GLY A 1 106 ? -7.391 2.607 -30.382 1.00 81.69 106 GLY A N 1
ATOM 826 C CA . GLY A 1 106 ? -8.148 1.662 -29.550 1.00 81.69 106 GLY A CA 1
ATOM 827 C C . GLY A 1 106 ? -7.306 0.878 -28.534 1.00 81.69 106 GLY A C 1
ATOM 828 O O . GLY A 1 106 ? -7.879 0.178 -27.703 1.00 81.69 106 GLY A O 1
ATOM 829 N N . ALA A 1 107 ? -5.980 1.034 -28.536 1.00 83.44 107 ALA A N 1
ATOM 830 C CA . ALA A 1 107 ? -5.078 0.447 -27.552 1.00 83.44 107 ALA A CA 1
ATOM 831 C C . ALA A 1 107 ? -4.696 1.461 -26.461 1.00 83.44 107 ALA A C 1
ATOM 833 O O . ALA A 1 107 ? -4.599 2.667 -26.700 1.00 83.44 107 ALA A O 1
ATOM 834 N N . LYS A 1 108 ? -4.478 0.961 -25.242 1.00 88.12 108 LYS A N 1
ATOM 835 C CA . LYS A 1 108 ? -4.036 1.743 -24.082 1.00 88.12 108 LYS A CA 1
ATOM 836 C C . LYS A 1 108 ? -2.517 1.601 -23.953 1.00 88.12 108 LYS A C 1
ATOM 838 O O . LYS A 1 108 ? -2.038 0.499 -23.710 1.00 88.12 108 LYS A O 1
ATOM 843 N N . LYS A 1 109 ? -1.768 2.695 -24.112 1.00 91.19 109 LYS A N 1
ATOM 844 C CA . LYS A 1 109 ? -0.296 2.705 -24.057 1.00 91.19 109 LYS A CA 1
ATOM 845 C C . LYS A 1 109 ? 0.193 3.542 -22.879 1.00 91.19 109 LYS A C 1
ATOM 847 O O . LYS A 1 109 ? -0.230 4.688 -22.735 1.00 91.19 109 LYS A O 1
ATOM 852 N N . ALA A 1 110 ? 1.055 2.982 -22.033 1.00 94.19 110 ALA A N 1
ATOM 853 C CA . ALA A 1 110 ? 1.678 3.713 -20.934 1.00 94.19 110 ALA A CA 1
ATOM 854 C C . ALA A 1 110 ? 2.639 4.775 -21.485 1.00 94.19 110 ALA A C 1
ATOM 856 O O . ALA A 1 110 ? 3.395 4.523 -22.429 1.00 94.19 110 ALA A O 1
ATOM 857 N N . ARG A 1 111 ? 2.576 5.977 -20.906 1.00 94.44 111 ARG A N 1
ATOM 858 C CA . ARG A 1 111 ? 3.328 7.166 -21.335 1.00 94.44 111 ARG A CA 1
ATOM 859 C C . ARG A 1 111 ? 4.184 7.780 -20.242 1.00 94.44 111 ARG A C 1
ATOM 861 O O . ARG A 1 111 ? 5.204 8.375 -20.564 1.00 94.44 111 ARG A O 1
ATOM 868 N N . ALA A 1 112 ? 3.770 7.664 -18.987 1.00 96.12 112 ALA A N 1
ATOM 869 C CA . ALA A 1 112 ? 4.543 8.169 -17.865 1.00 96.12 112 ALA A CA 1
ATOM 870 C C . ALA A 1 112 ? 4.249 7.365 -16.604 1.00 96.12 112 ALA A C 1
ATOM 872 O O . ALA A 1 112 ? 3.134 6.883 -16.410 1.00 96.12 112 ALA A O 1
ATOM 873 N N . ILE A 1 113 ? 5.250 7.277 -15.741 1.00 95.75 113 ILE A N 1
ATOM 874 C CA . ILE A 1 113 ? 5.193 6.662 -14.422 1.00 95.75 113 ILE A CA 1
ATOM 875 C C . ILE A 1 113 ? 5.453 7.762 -13.405 1.00 95.75 113 ILE A C 1
ATOM 877 O O . ILE A 1 113 ? 6.477 8.447 -13.465 1.00 95.75 113 ILE A O 1
ATOM 881 N N . LEU A 1 114 ? 4.520 7.938 -12.475 1.00 93.81 114 LEU A N 1
ATOM 882 C CA . LEU A 1 114 ? 4.558 8.991 -11.471 1.00 93.81 114 LEU A CA 1
ATOM 883 C C . LEU A 1 114 ? 4.527 8.387 -10.064 1.00 93.81 114 LEU A C 1
ATOM 885 O O . LEU A 1 114 ? 3.689 7.527 -9.783 1.00 93.81 114 LEU A O 1
ATOM 889 N N . PRO A 1 115 ? 5.378 8.851 -9.134 1.00 89.25 115 PRO A N 1
ATOM 890 C CA . PRO A 1 115 ? 5.215 8.514 -7.730 1.00 89.25 115 PRO A CA 1
ATOM 891 C C . PRO A 1 115 ? 3.991 9.248 -7.168 1.00 89.25 115 PRO A C 1
ATOM 893 O O . PRO A 1 115 ? 3.916 10.481 -7.197 1.00 89.25 115 PRO A O 1
ATOM 896 N N . ARG A 1 116 ? 3.040 8.510 -6.591 1.00 83.12 116 ARG A N 1
ATOM 897 C CA . ARG A 1 116 ? 1.904 9.103 -5.882 1.00 83.12 116 ARG A CA 1
ATOM 898 C C . ARG A 1 116 ? 2.269 9.376 -4.433 1.00 83.12 116 ARG A C 1
ATOM 900 O O . ARG A 1 116 ? 2.638 8.490 -3.662 1.00 83.12 116 ARG A O 1
ATOM 907 N N . ARG A 1 117 ? 2.128 10.639 -4.031 1.00 78.19 117 ARG A N 1
ATOM 908 C CA . ARG A 1 117 ? 2.194 11.008 -2.616 1.00 78.19 117 ARG A CA 1
ATOM 909 C C . ARG A 1 117 ? 0.900 10.546 -1.939 1.00 78.19 117 ARG A C 1
ATOM 911 O O . ARG A 1 117 ? -0.168 10.838 -2.474 1.00 78.19 117 ARG A O 1
ATOM 918 N N . PRO A 1 118 ? 0.972 9.904 -0.759 1.00 75.81 118 PRO A N 1
ATOM 919 C CA . PRO A 1 118 ? -0.220 9.598 0.020 1.00 75.81 118 PRO A CA 1
ATOM 920 C C . PRO A 1 118 ? -1.089 10.838 0.224 1.00 75.81 118 PRO A C 1
ATOM 922 O O . PRO A 1 118 ? -0.565 11.913 0.548 1.00 75.81 118 PRO A O 1
ATOM 925 N N . LEU A 1 119 ? -2.402 10.672 0.083 1.00 82.69 119 LEU A N 1
ATOM 926 C CA . LEU A 1 119 ? -3.355 11.760 0.262 1.00 82.69 119 LEU A CA 1
ATOM 927 C C . LEU A 1 119 ? -3.308 12.256 1.710 1.00 82.69 119 LEU A C 1
ATOM 929 O O . LEU A 1 119 ? -3.286 11.467 2.657 1.00 82.69 119 LEU A O 1
ATOM 933 N N . VAL A 1 120 ? -3.298 13.574 1.895 1.00 87.56 120 VAL A N 1
ATOM 934 C CA . VAL A 1 120 ? -3.512 14.172 3.216 1.00 87.56 120 VAL A CA 1
ATOM 935 C C . VAL A 1 120 ? -5.010 14.376 3.360 1.00 87.56 120 VAL A C 1
ATOM 937 O O . VAL A 1 120 ? -5.574 15.288 2.764 1.00 87.56 120 VAL A O 1
ATOM 940 N N . VAL A 1 121 ? -5.646 13.481 4.106 1.00 90.00 121 VAL A N 1
ATOM 941 C CA . VAL A 1 121 ? -7.096 13.460 4.289 1.00 90.00 121 VAL A CA 1
ATOM 942 C C . VAL A 1 121 ? -7.388 13.769 5.743 1.00 90.00 121 VAL A C 1
ATOM 944 O O . VAL A 1 121 ? -6.903 13.070 6.627 1.00 90.00 121 VAL A O 1
ATOM 947 N N . LYS A 1 122 ? -8.184 14.804 5.990 1.00 92.94 122 LYS A N 1
ATOM 948 C CA . LYS A 1 122 ? -8.696 15.113 7.324 1.00 92.94 122 LYS A CA 1
ATOM 949 C C . LYS A 1 122 ? -9.971 14.306 7.572 1.00 92.94 122 LYS A C 1
ATOM 951 O O . LYS A 1 122 ? -10.834 14.334 6.694 1.00 92.94 122 LYS A O 1
ATOM 956 N N . PRO A 1 123 ? -10.120 13.588 8.695 1.00 95.06 123 PRO A N 1
ATOM 957 C CA . PRO A 1 123 ? -11.339 12.835 8.991 1.00 95.06 123 PRO A CA 1
ATOM 958 C C . PRO A 1 123 ? -12.620 13.674 8.900 1.00 95.06 123 PRO A C 1
ATOM 960 O O . PRO A 1 123 ? -13.625 13.199 8.380 1.00 95.06 123 PRO A O 1
ATOM 963 N N . GLU A 1 124 ? -12.553 14.944 9.304 1.00 94.94 124 GLU A N 1
ATOM 964 C CA . GLU A 1 124 ? -13.664 15.905 9.289 1.00 94.94 124 GLU A CA 1
ATOM 965 C C . GLU A 1 124 ? -14.165 16.199 7.869 1.00 94.94 124 GLU A C 1
ATOM 967 O O . GLU A 1 124 ? -15.332 16.538 7.680 1.00 94.94 124 GLU A O 1
ATOM 972 N N . SER A 1 125 ? -13.317 15.997 6.850 1.00 94.94 125 SER A N 1
ATOM 973 C CA . SER A 1 125 ? -13.726 16.153 5.449 1.00 94.94 125 SER A CA 1
ATOM 974 C C . SER A 1 125 ? -14.808 15.154 5.038 1.00 94.94 125 SER A C 1
ATOM 976 O O . SER A 1 125 ? -15.416 15.323 3.988 1.00 94.94 125 SER A O 1
ATOM 978 N N . LEU A 1 126 ? -15.114 14.135 5.848 1.00 95.44 126 LEU A N 1
ATOM 979 C CA . LEU A 1 126 ? -16.266 13.264 5.617 1.00 95.44 126 LEU A CA 1
ATOM 980 C C . LEU A 1 126 ? -17.592 14.047 5.511 1.00 95.44 126 LEU A C 1
ATOM 982 O O . LEU A 1 126 ? -18.471 13.632 4.758 1.00 95.44 126 LEU A O 1
ATOM 986 N N . HIS A 1 127 ? -17.710 15.190 6.197 1.00 94.81 127 HIS A N 1
ATOM 987 C CA . HIS A 1 127 ? -18.879 16.080 6.127 1.00 94.81 127 HIS A CA 1
ATOM 988 C C . HIS A 1 127 ? -18.876 17.011 4.911 1.00 94.81 127 HIS A C 1
ATOM 990 O O . HIS A 1 127 ? -19.890 17.635 4.608 1.00 94.81 127 HIS A O 1
ATOM 996 N N . GLU A 1 128 ? -17.742 17.133 4.221 1.00 94.75 128 GLU A N 1
ATOM 997 C CA . GLU A 1 128 ? -17.601 17.991 3.050 1.00 94.75 128 GLU A CA 1
ATOM 998 C C . GLU A 1 128 ? -18.132 17.276 1.799 1.00 94.75 128 GLU A C 1
ATOM 1000 O O . GLU A 1 128 ? -17.709 16.166 1.438 1.00 94.75 128 GLU A O 1
ATOM 1005 N N . GLU A 1 129 ? -19.055 17.940 1.105 1.00 89.88 129 GLU A N 1
ATOM 1006 C CA . GLU A 1 129 ? -19.579 17.460 -0.167 1.00 89.88 129 GLU A CA 1
ATOM 1007 C C . GLU A 1 129 ? -18.434 17.328 -1.189 1.00 89.88 129 GLU A C 1
ATOM 1009 O O . GLU A 1 129 ? -17.572 18.195 -1.307 1.00 89.88 129 GLU A O 1
ATOM 1014 N N . ASP A 1 130 ? -18.382 16.186 -1.879 1.00 90.75 130 ASP A N 1
ATOM 1015 C CA . ASP A 1 130 ? -17.359 15.819 -2.871 1.00 90.75 130 ASP A CA 1
ATOM 1016 C C . ASP A 1 130 ? -15.910 15.660 -2.378 1.00 90.75 130 ASP A C 1
ATOM 1018 O O . ASP A 1 130 ? -14.996 15.453 -3.195 1.00 90.75 130 ASP A O 1
ATOM 1022 N N . SER A 1 131 ? -15.686 15.647 -1.065 1.00 94.00 131 SER A N 1
ATOM 1023 C CA . SER A 1 131 ? -14.417 15.201 -0.492 1.00 94.00 131 SER A CA 1
ATOM 1024 C C . SER A 1 131 ? -14.075 13.753 -0.866 1.00 94.00 131 SER A C 1
ATOM 1026 O O . SER A 1 131 ? -14.910 12.952 -1.300 1.00 94.00 131 SER A O 1
ATOM 1028 N N . PHE A 1 132 ? -12.805 13.388 -0.683 1.00 94.06 132 PHE A N 1
ATOM 1029 C CA . PHE A 1 132 ? -12.361 12.008 -0.870 1.00 94.06 132 PHE A CA 1
ATOM 1030 C C . PHE A 1 132 ? -13.154 11.033 0.017 1.00 94.06 132 PHE A C 1
ATOM 1032 O O . PHE A 1 132 ? -13.636 10.014 -0.475 1.00 94.06 132 PHE A O 1
ATOM 1039 N N . LEU A 1 133 ? -13.326 11.356 1.305 1.00 94.94 133 LEU A N 1
ATOM 1040 C CA . LEU A 1 133 ? -14.034 10.486 2.243 1.00 94.94 133 LEU A CA 1
ATOM 1041 C C . LEU A 1 133 ? -15.520 10.387 1.907 1.00 94.94 133 LEU A C 1
ATOM 1043 O O . LEU A 1 133 ? -16.042 9.276 1.871 1.00 94.94 133 LEU A O 1
ATOM 1047 N N . SER A 1 134 ? -16.194 11.495 1.581 1.00 93.75 134 SER A N 1
ATOM 1048 C CA . SER A 1 134 ? -17.618 11.444 1.232 1.00 93.75 134 SER A CA 1
ATOM 1049 C C . SER A 1 134 ? -17.862 10.628 -0.043 1.00 93.75 134 SER A C 1
ATOM 1051 O O . SER A 1 134 ? -18.819 9.854 -0.101 1.00 93.75 134 SER A O 1
ATOM 1053 N N . LYS A 1 135 ? -16.950 10.683 -1.025 1.00 94.38 135 LYS A N 1
ATOM 1054 C CA . LYS A 1 135 ? -16.967 9.810 -2.214 1.00 94.38 135 LYS A CA 1
ATOM 1055 C C . LYS A 1 135 ? -16.751 8.335 -1.874 1.00 94.38 135 LYS A C 1
ATOM 1057 O O . LYS A 1 135 ? -17.505 7.493 -2.357 1.00 94.38 135 LYS A O 1
ATOM 1062 N N . VAL A 1 136 ? -15.767 8.009 -1.031 1.00 94.75 136 VAL A N 1
ATOM 1063 C CA . VAL A 1 136 ? -15.531 6.623 -0.584 1.00 94.75 136 VAL A CA 1
ATOM 1064 C C . VAL A 1 136 ? -16.762 6.073 0.138 1.00 94.75 136 VAL A C 1
ATOM 1066 O O . VAL A 1 136 ? -17.231 4.985 -0.193 1.00 94.75 136 VAL A O 1
ATOM 1069 N N . PHE A 1 137 ? -17.338 6.848 1.061 1.00 94.50 137 PHE A N 1
ATOM 1070 C CA . PHE A 1 137 ? -18.542 6.448 1.785 1.00 94.50 137 PHE A CA 1
ATOM 1071 C C . PHE A 1 137 ? -19.766 6.330 0.875 1.00 94.50 137 PHE A C 1
ATOM 1073 O O . PHE A 1 137 ? -20.585 5.440 1.086 1.00 94.50 137 PHE A O 1
ATOM 1080 N N . ARG A 1 138 ? -19.901 7.160 -0.163 1.00 91.62 138 ARG A N 1
ATOM 1081 C CA . ARG A 1 138 ? -20.985 7.045 -1.152 1.00 91.62 138 ARG A CA 1
ATOM 1082 C C . ARG A 1 138 ? -20.861 5.766 -1.989 1.00 91.62 138 ARG A C 1
ATOM 1084 O O . ARG A 1 138 ? -21.844 5.046 -2.146 1.00 91.62 138 ARG A O 1
ATOM 1091 N N . ASN A 1 139 ? -19.650 5.449 -2.448 1.00 90.50 139 ASN A N 1
ATOM 1092 C CA . ASN A 1 139 ? -19.374 4.319 -3.344 1.00 90.50 139 ASN A CA 1
ATOM 1093 C C . ASN A 1 139 ? -19.311 2.957 -2.631 1.00 90.50 139 ASN A C 1
ATOM 1095 O O . ASN A 1 139 ? -19.206 1.919 -3.285 1.00 90.50 139 ASN A O 1
ATOM 1099 N N . ARG A 1 140 ? -19.408 2.934 -1.296 1.00 87.62 140 ARG A N 1
ATOM 1100 C CA . ARG A 1 140 ? -19.336 1.713 -0.476 1.00 87.62 140 ARG A CA 1
ATOM 1101 C C . ARG A 1 140 ? -20.386 0.649 -0.824 1.00 87.62 140 ARG A C 1
ATOM 1103 O O . ARG A 1 140 ? -20.188 -0.525 -0.538 1.00 87.62 140 ARG A O 1
ATOM 1110 N N . LYS A 1 141 ? -21.503 1.059 -1.441 1.00 80.44 141 LYS A N 1
ATOM 1111 C CA . LYS A 1 141 ? -22.581 0.160 -1.888 1.00 80.44 141 LYS A CA 1
ATOM 1112 C C . LYS A 1 141 ? -22.260 -0.574 -3.192 1.00 80.44 141 LYS A C 1
ATOM 1114 O O . LYS A 1 141 ? -22.895 -1.581 -3.475 1.00 80.44 141 LYS A O 1
ATOM 1119 N N . GLU A 1 142 ? -21.323 -0.063 -3.988 1.00 86.38 142 GLU A N 1
ATOM 1120 C CA . GLU A 1 142 ? -20.968 -0.647 -5.286 1.00 86.38 142 GLU A CA 1
ATOM 1121 C C . GLU A 1 142 ? -19.887 -1.716 -5.145 1.00 86.38 142 GLU A C 1
ATOM 1123 O O . GLU A 1 142 ? -19.972 -2.775 -5.762 1.00 86.38 142 GLU A O 1
ATOM 1128 N N . LYS A 1 143 ? -18.857 -1.434 -4.338 1.00 88.62 143 LYS A N 1
ATOM 1129 C CA . LYS A 1 143 ? -17.760 -2.365 -4.059 1.00 88.62 143 LYS A CA 1
ATOM 1130 C C . LYS A 1 143 ? -17.053 -2.026 -2.740 1.00 88.62 143 LYS A C 1
ATOM 1132 O O . LYS A 1 143 ? -16.969 -0.836 -2.412 1.00 88.62 143 LYS A O 1
ATOM 1137 N N . PRO A 1 144 ? -16.471 -3.026 -2.048 1.00 92.81 144 PRO A N 1
ATOM 1138 C CA . PRO A 1 144 ? -15.640 -2.801 -0.869 1.00 92.81 144 PRO A CA 1
ATOM 1139 C C . PRO A 1 144 ? -14.502 -1.808 -1.139 1.00 92.81 144 PRO A C 1
ATOM 1141 O O . PRO A 1 144 ? -13.836 -1.872 -2.176 1.00 92.81 144 PRO A O 1
ATOM 1144 N N . GLN A 1 145 ? -14.273 -0.884 -0.207 1.00 95.25 145 GLN A N 1
ATOM 1145 C CA . GLN A 1 145 ? -13.225 0.138 -0.290 1.00 95.25 145 GLN A CA 1
ATOM 1146 C C . GLN A 1 145 ? -12.212 -0.050 0.841 1.00 95.25 145 GLN A C 1
ATOM 1148 O O . GLN A 1 145 ? -12.592 -0.087 2.007 1.00 95.25 145 GLN A O 1
ATOM 1153 N N . ILE A 1 146 ? -10.918 -0.114 0.523 1.00 96.25 146 ILE A N 1
ATOM 1154 C CA . ILE A 1 146 ? -9.849 -0.160 1.531 1.00 96.25 146 ILE A CA 1
ATOM 1155 C C . ILE A 1 146 ? -9.138 1.193 1.562 1.00 96.25 146 ILE A C 1
ATOM 1157 O O . ILE A 1 146 ? -8.701 1.694 0.526 1.00 96.25 146 ILE A O 1
ATOM 1161 N N . ILE A 1 147 ? -8.999 1.762 2.757 1.00 96.19 147 ILE A N 1
ATOM 1162 C CA . ILE A 1 147 ? -8.177 2.932 3.053 1.00 96.19 147 ILE A CA 1
ATOM 1163 C C . ILE A 1 147 ? -7.004 2.484 3.932 1.00 96.19 147 ILE A C 1
ATOM 1165 O O . ILE A 1 147 ? -7.170 2.173 5.110 1.00 96.19 147 ILE A O 1
ATOM 1169 N N . LEU A 1 148 ? -5.799 2.474 3.369 1.00 94.62 148 LEU A N 1
ATOM 1170 C CA . LEU A 1 148 ? -4.561 2.239 4.100 1.00 94.62 148 LEU A CA 1
ATOM 1171 C C . LEU A 1 148 ? -4.098 3.538 4.759 1.00 94.62 148 LEU A C 1
ATOM 1173 O O . LEU A 1 148 ? -3.699 4.494 4.089 1.00 94.62 148 LEU A O 1
ATOM 1177 N N . VAL A 1 149 ? -4.112 3.560 6.086 1.00 94.44 149 VAL A N 1
ATOM 1178 C CA . VAL A 1 149 ? -3.628 4.675 6.897 1.00 94.44 149 VAL A CA 1
ATOM 1179 C C . VAL A 1 149 ? -2.153 4.435 7.211 1.00 94.44 149 VAL A C 1
ATOM 1181 O O . VAL A 1 149 ? -1.802 3.590 8.036 1.00 94.44 149 VAL A O 1
ATOM 1184 N N . THR A 1 150 ? -1.269 5.188 6.554 1.00 89.88 150 THR A N 1
ATOM 1185 C CA . THR A 1 150 ? 0.190 5.039 6.674 1.00 89.88 150 THR A CA 1
ATOM 1186 C C . THR A 1 150 ? 0.857 6.266 7.299 1.00 89.88 150 THR A C 1
ATOM 1188 O O . THR A 1 150 ? 0.288 7.359 7.362 1.00 89.88 150 THR A O 1
ATOM 1191 N N . GLY A 1 151 ? 2.081 6.095 7.800 1.00 83.19 151 GLY A N 1
ATOM 1192 C CA . GLY A 1 151 ? 2.837 7.131 8.502 1.00 83.19 151 GLY A CA 1
ATOM 1193 C C . GLY A 1 151 ? 3.827 6.569 9.521 1.00 83.19 151 GLY A C 1
ATOM 1194 O O . GLY A 1 151 ? 3.705 5.430 9.985 1.00 83.19 151 GLY A O 1
ATOM 1195 N N . LEU A 1 152 ? 4.809 7.388 9.906 1.00 78.19 152 LEU A N 1
ATOM 1196 C CA . LEU A 1 152 ? 5.819 7.022 10.904 1.00 78.19 152 LEU A CA 1
ATOM 1197 C C . LEU A 1 152 ? 5.183 6.666 12.259 1.00 78.19 152 LEU A C 1
ATOM 1199 O O . LEU A 1 152 ? 4.049 7.036 12.574 1.00 78.19 152 LEU A O 1
ATOM 1203 N N . SER A 1 153 ? 5.900 5.913 13.089 1.00 77.06 153 SER A N 1
ATOM 1204 C CA . SER A 1 153 ? 5.477 5.669 14.474 1.00 77.06 153 SER A CA 1
ATOM 1205 C C . SER A 1 153 ? 5.270 7.002 15.198 1.00 77.06 153 SER A C 1
ATOM 1207 O O . SER A 1 153 ? 6.145 7.859 15.156 1.00 77.06 153 SER A O 1
ATOM 1209 N N . GLY A 1 154 ? 4.111 7.184 15.834 1.00 75.94 154 GLY A N 1
ATOM 1210 C CA . GLY A 1 154 ? 3.754 8.455 16.477 1.00 75.94 154 GLY A CA 1
ATOM 1211 C C . GLY A 1 154 ? 3.237 9.549 15.533 1.00 75.94 154 GLY A C 1
ATOM 1212 O O . GLY A 1 154 ? 2.944 10.636 16.006 1.00 75.94 154 GLY A O 1
ATOM 1213 N N . SER A 1 155 ? 3.054 9.287 14.231 1.00 82.00 155 SER A N 1
ATOM 1214 C CA . SER A 1 155 ? 2.558 10.301 13.279 1.00 82.00 155 SER A CA 1
ATOM 1215 C C . SER A 1 155 ? 1.092 10.709 13.465 1.00 82.00 155 SER A C 1
ATOM 1217 O O . SER A 1 155 ? 0.646 11.630 12.790 1.00 82.00 155 SER A O 1
ATOM 1219 N N . GLY A 1 156 ? 0.345 10.005 14.323 1.00 87.25 156 GLY A N 1
ATOM 1220 C CA . GLY A 1 156 ? -1.086 10.233 14.536 1.00 87.25 156 GLY A CA 1
ATOM 1221 C C . GLY A 1 156 ? -2.026 9.244 13.840 1.00 87.25 156 GLY A C 1
ATOM 1222 O O . GLY A 1 156 ? -3.215 9.513 13.800 1.00 87.25 156 GLY A O 1
ATOM 1223 N N . LYS A 1 157 ? -1.557 8.092 13.328 1.00 91.62 157 LYS A N 1
ATOM 1224 C CA . LYS A 1 157 ? -2.415 7.097 12.635 1.00 91.62 157 LYS A CA 1
ATOM 1225 C C . LYS A 1 157 ? -3.597 6.610 13.480 1.00 91.62 157 LYS A C 1
ATOM 1227 O O . LYS A 1 157 ? -4.736 6.680 13.034 1.00 91.62 157 LYS A O 1
ATOM 1232 N N . THR A 1 158 ? -3.335 6.173 14.712 1.00 90.62 158 THR A N 1
ATOM 1233 C CA . THR A 1 158 ? -4.390 5.734 15.638 1.00 90.62 158 THR A CA 1
ATOM 1234 C C . THR A 1 158 ? -5.310 6.892 16.030 1.00 90.62 158 THR A C 1
ATOM 1236 O O . THR A 1 158 ? -6.517 6.704 16.146 1.00 90.62 158 THR A O 1
ATOM 1239 N N . SER A 1 159 ? -4.778 8.113 16.159 1.00 92.38 159 SER A N 1
ATOM 1240 C CA . SER A 1 159 ? -5.586 9.318 16.397 1.00 92.38 159 SER A CA 1
ATOM 1241 C C . SER A 1 159 ? -6.484 9.648 15.201 1.00 92.38 159 SER A C 1
ATOM 1243 O O . SER A 1 159 ? -7.652 9.966 15.389 1.00 92.38 159 SER A O 1
ATOM 1245 N N . TRP A 1 160 ? -5.974 9.501 13.976 1.00 94.69 160 TRP A N 1
ATOM 1246 C CA . TRP A 1 160 ? -6.737 9.645 12.737 1.00 94.69 160 TRP A CA 1
ATOM 1247 C C . TRP A 1 160 ? -7.874 8.620 12.676 1.00 94.69 160 TRP A C 1
ATOM 1249 O O . TRP A 1 160 ? -9.017 8.994 12.431 1.00 94.69 160 TRP A O 1
ATOM 1259 N N . CYS A 1 161 ? -7.586 7.350 12.999 1.00 95.69 161 CYS A N 1
ATOM 1260 C CA . CYS A 1 161 ? -8.602 6.297 13.102 1.00 95.69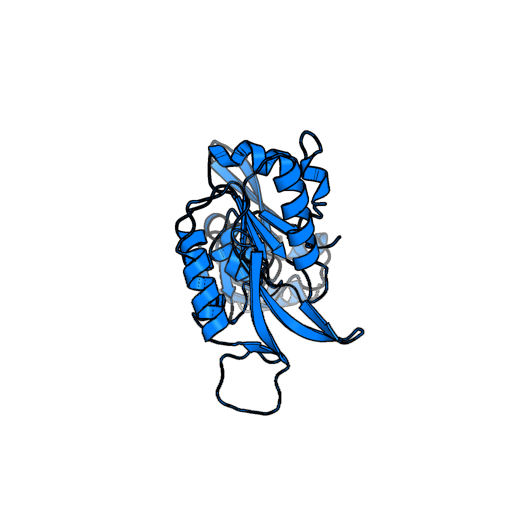 161 CYS A CA 1
ATOM 1261 C C . CYS A 1 161 ? -9.650 6.637 14.169 1.00 95.69 161 CYS A C 1
ATOM 1263 O O . CYS A 1 161 ? -10.845 6.543 13.925 1.00 95.69 161 CYS A O 1
ATOM 1265 N N . THR A 1 162 ? -9.211 7.112 15.334 1.00 95.19 162 THR A N 1
ATOM 1266 C CA . THR A 1 162 ? -10.112 7.543 16.413 1.00 95.19 162 THR A CA 1
ATOM 1267 C C . THR A 1 162 ? -11.052 8.657 15.955 1.00 95.19 162 THR A C 1
ATOM 1269 O O . THR A 1 162 ? -12.229 8.645 16.304 1.00 95.19 162 THR A O 1
ATOM 1272 N N . GLN A 1 163 ? -10.551 9.615 15.176 1.00 96.19 163 GLN A N 1
ATOM 1273 C CA . GLN A 1 163 ? -11.364 10.721 14.690 1.00 96.19 163 GLN A CA 1
ATOM 1274 C C . GLN A 1 163 ? -12.335 10.271 13.594 1.00 96.19 163 GLN A C 1
ATOM 1276 O O . GLN A 1 163 ? -13.517 10.569 13.706 1.00 96.19 163 GLN A O 1
ATOM 1281 N N . ILE A 1 164 ? -11.907 9.483 12.597 1.00 96.44 164 ILE A N 1
ATOM 1282 C CA . ILE A 1 164 ? -12.831 9.013 11.544 1.00 96.44 164 ILE A CA 1
ATOM 1283 C C . ILE A 1 164 ? -13.950 8.129 12.104 1.00 96.44 164 ILE A C 1
ATOM 1285 O O . ILE A 1 164 ? -15.070 8.201 11.615 1.00 96.44 164 ILE A O 1
ATOM 1289 N N . ILE A 1 165 ? -13.684 7.353 13.164 1.00 96.75 165 ILE A N 1
ATOM 1290 C CA . ILE A 1 165 ? -14.720 6.601 13.889 1.00 96.75 165 ILE A CA 1
ATOM 1291 C C . ILE A 1 165 ? -15.797 7.557 14.419 1.00 96.75 165 ILE A C 1
ATOM 1293 O O . ILE A 1 165 ? -16.985 7.293 14.248 1.00 96.75 165 ILE A O 1
ATOM 1297 N N . LYS A 1 166 ? -15.393 8.678 15.035 1.00 96.88 166 LYS A N 1
ATOM 1298 C CA . LYS A 1 166 ? -16.326 9.688 15.558 1.00 96.88 166 LYS A CA 1
ATOM 1299 C C . LYS A 1 166 ? -17.119 10.359 14.442 1.00 96.88 166 LYS A C 1
ATOM 1301 O O . LYS A 1 166 ? -18.333 10.470 14.568 1.00 96.88 166 LYS A O 1
ATOM 1306 N N . GLU A 1 167 ? -16.453 10.772 13.364 1.00 97.00 167 GLU A N 1
ATOM 1307 C CA . GLU A 1 167 ? -17.125 11.439 12.242 1.00 97.00 167 GLU A CA 1
ATOM 1308 C C . GLU A 1 167 ? -18.112 10.505 11.532 1.00 97.00 167 GLU A C 1
ATOM 1310 O O . GLU A 1 167 ? -19.234 10.903 11.223 1.00 97.00 167 GLU A O 1
ATOM 1315 N N . ALA A 1 168 ? -17.738 9.238 11.331 1.00 96.19 168 ALA A N 1
ATOM 1316 C CA . ALA A 1 168 ? -18.618 8.234 10.745 1.00 96.19 168 ALA A CA 1
ATOM 1317 C C . ALA A 1 168 ? -19.839 7.967 11.640 1.00 96.19 168 ALA A C 1
ATOM 1319 O O . ALA A 1 168 ? -20.972 7.984 11.156 1.00 96.19 168 ALA A O 1
ATOM 1320 N N . ALA A 1 169 ? -19.628 7.794 12.948 1.00 95.12 169 ALA A N 1
ATOM 1321 C CA . ALA A 1 169 ? -20.715 7.604 13.906 1.00 95.12 169 ALA A CA 1
ATOM 1322 C C . ALA A 1 169 ? -21.655 8.823 13.973 1.00 95.12 169 ALA A C 1
ATOM 1324 O O . ALA A 1 169 ? -22.869 8.649 14.074 1.00 95.12 169 ALA A O 1
ATOM 1325 N N . ALA A 1 170 ? -21.128 10.048 13.861 1.00 95.81 170 ALA A N 1
ATOM 1326 C CA . ALA A 1 170 ? -21.929 11.275 13.822 1.00 95.81 170 ALA A CA 1
ATOM 1327 C C . ALA A 1 170 ? -22.868 11.341 12.602 1.00 95.81 170 ALA A C 1
ATOM 1329 O O . ALA A 1 170 ? -23.943 11.932 12.687 1.00 95.81 170 ALA A O 1
ATOM 1330 N N . LEU A 1 171 ? -22.496 10.693 11.493 1.00 95.12 171 LEU A N 1
ATOM 1331 C CA . LEU A 1 171 ? -23.333 10.530 10.298 1.00 95.12 171 LEU A CA 1
ATOM 1332 C C . LEU A 1 171 ? -24.225 9.276 10.337 1.00 95.12 171 LEU A C 1
ATOM 1334 O O . LEU A 1 171 ? -24.895 8.961 9.354 1.00 95.12 171 LEU A O 1
ATOM 1338 N N . GLY A 1 172 ? -24.255 8.561 11.465 1.00 94.88 172 GLY A N 1
ATOM 1339 C CA . GLY A 1 172 ? -25.074 7.365 11.657 1.00 94.88 172 GLY A CA 1
ATOM 1340 C C . GLY A 1 172 ? -24.506 6.098 11.017 1.00 94.88 172 GLY A C 1
ATOM 1341 O O . GLY A 1 172 ? -25.237 5.117 10.885 1.00 94.88 172 GLY A O 1
ATOM 1342 N N . HIS A 1 173 ? -23.230 6.093 10.620 1.00 95.00 173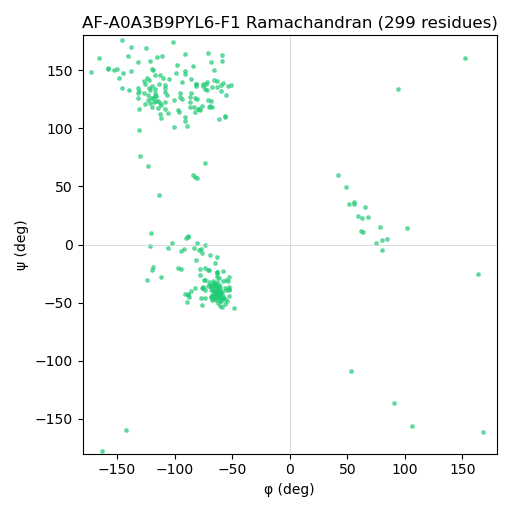 HIS A N 1
ATOM 1343 C CA . HIS A 1 173 ? -22.576 4.887 10.117 1.00 95.00 173 HIS A CA 1
ATOM 1344 C C . HIS A 1 173 ? -22.239 3.927 11.253 1.00 95.00 173 HIS A C 1
ATOM 1346 O O . HIS A 1 173 ? -21.711 4.333 12.291 1.00 95.00 173 HIS A O 1
ATOM 1352 N N . SER A 1 174 ? -22.506 2.638 11.041 1.00 94.62 174 SER A N 1
ATOM 1353 C CA . SER A 1 174 ? -22.062 1.605 11.974 1.00 94.62 174 SER A CA 1
ATOM 1354 C C . SER A 1 174 ? -20.552 1.397 11.856 1.00 94.62 174 SER A C 1
ATOM 1356 O O . SER A 1 174 ? -19.993 1.368 10.757 1.00 94.62 174 SER A O 1
ATOM 1358 N N . VAL A 1 175 ? -19.883 1.244 12.998 1.00 95.00 175 VAL A N 1
ATOM 1359 C CA . VAL A 1 175 ? -18.431 1.064 13.070 1.00 95.00 175 VAL A CA 1
ATOM 1360 C C . VAL A 1 175 ? -18.113 -0.195 13.864 1.00 95.00 175 VAL A C 1
ATOM 1362 O O . VAL A 1 175 ? -18.722 -0.444 14.900 1.00 95.00 175 VAL A O 1
ATOM 1365 N N . GLU A 1 176 ? -17.146 -0.976 13.392 1.00 95.31 176 GLU A N 1
ATOM 1366 C CA . GLU A 1 176 ? -16.678 -2.180 14.076 1.00 95.31 176 GLU A CA 1
ATOM 1367 C C . GLU A 1 176 ? -15.176 -2.397 13.874 1.00 95.31 176 GLU A C 1
ATOM 1369 O O . GLU A 1 176 ? -14.515 -1.674 13.125 1.00 95.31 176 GLU A O 1
ATOM 1374 N N . GLY A 1 177 ? -14.643 -3.428 14.525 1.00 95.50 177 GLY A N 1
ATOM 1375 C CA . GLY A 1 177 ? -13.260 -3.853 14.376 1.00 95.50 177 GLY A CA 1
ATOM 1376 C C . GLY A 1 177 ? -12.407 -3.488 15.581 1.00 95.50 177 GLY A C 1
ATOM 1377 O O . GLY A 1 177 ? -12.906 -3.340 16.696 1.00 95.50 177 GLY A O 1
ATOM 1378 N N . ILE A 1 178 ? -11.104 -3.387 15.353 1.00 96.69 178 ILE A N 1
ATOM 1379 C CA . ILE A 1 178 ? -10.094 -3.305 16.399 1.00 96.69 178 ILE A CA 1
ATOM 1380 C C . ILE A 1 178 ? -9.300 -2.006 16.279 1.00 96.69 178 ILE A C 1
ATOM 1382 O O . ILE A 1 178 ? -8.706 -1.719 15.240 1.00 96.69 178 ILE A O 1
ATOM 1386 N N . LEU A 1 179 ? -9.241 -1.252 17.379 1.00 96.75 179 LEU A N 1
ATOM 1387 C CA . LEU A 1 179 ? -8.364 -0.091 17.545 1.00 96.75 179 LEU A CA 1
ATOM 1388 C C . LEU A 1 179 ? -7.256 -0.412 18.554 1.00 96.75 179 LEU A C 1
ATOM 1390 O O . LEU A 1 179 ? -7.513 -1.071 19.563 1.00 96.75 179 LEU A O 1
ATOM 1394 N N . SER A 1 180 ? -6.040 0.095 18.331 1.00 94.69 180 SER A N 1
ATOM 1395 C CA . SER A 1 180 ? -4.883 -0.218 19.176 1.00 94.69 180 SER A CA 1
ATOM 1396 C C . SER A 1 180 ? -4.218 1.030 19.771 1.00 94.69 180 SER A C 1
ATOM 1398 O O . SER A 1 180 ? -3.086 1.387 19.419 1.00 94.69 180 SER A O 1
ATOM 1400 N N . PRO A 1 181 ? -4.901 1.741 20.691 1.00 93.50 181 PRO A N 1
ATOM 1401 C CA . PRO A 1 181 ? -4.368 2.955 21.286 1.00 93.50 181 PRO A CA 1
ATOM 1402 C C . PRO A 1 181 ? -3.127 2.677 22.138 1.00 93.50 181 PRO A C 1
ATOM 1404 O O . PRO A 1 181 ? -2.932 1.607 22.716 1.00 93.50 181 PRO A O 1
ATOM 1407 N N . GLY A 1 182 ? -2.246 3.673 22.206 1.00 90.38 182 GLY A N 1
ATOM 1408 C CA . GLY A 1 182 ? -1.074 3.608 23.066 1.00 90.38 182 GLY A CA 1
ATOM 1409 C C . GLY A 1 182 ? -1.414 3.825 24.531 1.00 90.38 182 GLY A C 1
ATOM 1410 O O . GLY A 1 182 ? -2.152 4.748 24.855 1.00 90.38 182 GLY A O 1
ATOM 1411 N N . ILE A 1 183 ? -0.794 3.034 25.403 1.00 89.38 183 ILE A N 1
ATOM 1412 C CA . ILE A 1 183 ? -0.714 3.325 26.834 1.00 89.38 183 ILE A CA 1
ATOM 1413 C C . ILE A 1 183 ? 0.512 4.211 27.033 1.00 89.38 183 ILE A C 1
ATOM 1415 O O . ILE A 1 183 ? 1.609 3.855 26.586 1.00 89.38 183 ILE A O 1
ATOM 1419 N N . PHE A 1 184 ? 0.330 5.358 27.677 1.00 85.62 184 PHE A N 1
ATOM 1420 C CA . PHE A 1 184 ? 1.397 6.309 27.966 1.00 85.62 184 PHE A CA 1
ATOM 1421 C C . PHE A 1 184 ? 1.564 6.433 29.475 1.00 85.62 184 PHE A C 1
ATOM 1423 O O . PHE A 1 184 ? 0.586 6.609 30.195 1.00 85.62 184 PHE A O 1
ATOM 1430 N N . ASP A 1 185 ? 2.806 6.317 29.933 1.00 82.81 185 ASP A N 1
ATOM 1431 C CA . ASP A 1 185 ? 3.204 6.706 31.280 1.00 82.81 185 ASP A CA 1
ATOM 1432 C C . ASP A 1 185 ? 3.984 8.017 31.162 1.00 82.81 185 ASP A C 1
ATOM 1434 O O . ASP A 1 185 ? 5.042 8.073 30.521 1.00 82.81 185 ASP A O 1
ATOM 1438 N N . SER A 1 186 ? 3.403 9.093 31.693 1.00 82.94 186 SER A N 1
ATOM 1439 C CA . SER A 1 186 ? 3.823 10.470 31.421 1.00 82.94 186 SER A CA 1
ATOM 1440 C C . SER A 1 186 ? 3.865 10.749 29.904 1.00 82.94 186 SER A C 1
ATOM 1442 O O . SER A 1 186 ? 2.820 10.778 29.260 1.00 82.94 186 SER A O 1
ATOM 1444 N N . GLU A 1 187 ? 5.049 10.894 29.300 1.00 77.94 187 GLU A N 1
ATOM 1445 C CA . GLU A 1 187 ? 5.216 11.132 27.854 1.00 77.94 187 GLU A CA 1
ATOM 1446 C C . GLU A 1 187 ? 5.717 9.899 27.081 1.00 77.94 187 GLU A C 1
ATOM 1448 O O . GLU A 1 187 ? 5.842 9.914 25.852 1.00 77.94 187 GLU A O 1
ATOM 1453 N N . ARG A 1 188 ? 6.012 8.790 27.772 1.00 80.81 188 ARG A N 1
ATOM 1454 C CA . ARG A 1 188 ? 6.579 7.592 27.147 1.00 80.81 188 ARG A CA 1
ATOM 1455 C C . ARG A 1 188 ? 5.494 6.549 26.907 1.00 80.81 188 ARG A C 1
ATOM 1457 O O . ARG A 1 188 ? 4.857 6.072 27.841 1.00 80.81 188 ARG A O 1
ATOM 1464 N N . LYS A 1 189 ? 5.344 6.108 25.651 1.00 83.94 189 LYS A N 1
ATOM 1465 C CA . LYS A 1 189 ? 4.490 4.956 25.303 1.00 83.94 189 LYS A CA 1
ATOM 1466 C C . LYS A 1 189 ? 5.019 3.700 26.016 1.00 83.94 189 LYS A C 1
ATOM 1468 O O . LYS A 1 189 ? 6.082 3.194 25.639 1.00 83.94 189 LYS A O 1
ATOM 1473 N N . SER A 1 190 ? 4.296 3.239 27.033 1.00 87.88 190 SER A N 1
ATOM 1474 C CA . SER A 1 190 ? 4.621 2.108 27.913 1.00 87.88 190 SER A CA 1
ATOM 1475 C C . SER A 1 190 ? 3.939 0.805 27.478 1.00 87.88 190 SER A C 1
ATOM 1477 O O . SER A 1 190 ? 4.425 -0.282 27.791 1.00 87.88 190 SER A O 1
ATOM 1479 N N . GLY A 1 191 ? 2.871 0.895 26.680 1.00 90.69 191 GLY A N 1
ATOM 1480 C CA . GLY A 1 191 ? 2.131 -0.261 26.177 1.00 90.69 191 GLY A CA 1
ATOM 1481 C C . GLY A 1 191 ? 1.230 0.053 24.987 1.00 90.69 191 GLY A C 1
ATOM 1482 O O . GLY A 1 191 ? 1.192 1.176 24.474 1.00 90.69 191 GLY A O 1
ATOM 1483 N N . ILE A 1 192 ? 0.505 -0.967 24.545 1.00 91.88 192 ILE A N 1
ATOM 1484 C CA . ILE A 1 192 ? -0.531 -0.891 23.513 1.00 91.88 192 ILE A CA 1
ATOM 1485 C C . ILE A 1 192 ? -1.763 -1.606 24.067 1.00 91.88 192 ILE A C 1
ATOM 1487 O O . ILE A 1 192 ? -1.630 -2.700 24.618 1.00 91.88 192 ILE A O 1
ATOM 1491 N N . GLU A 1 193 ? -2.936 -0.992 23.959 1.00 95.12 193 GLU A N 1
ATOM 1492 C CA . GLU A 1 193 ? -4.216 -1.664 24.202 1.00 95.12 193 GLU A CA 1
ATOM 1493 C C . GLU A 1 193 ? -4.757 -2.251 22.900 1.00 95.12 193 GLU A C 1
ATOM 1495 O O . GLU A 1 193 ? -4.344 -1.874 21.808 1.00 95.12 193 GLU A O 1
ATOM 1500 N N . VAL A 1 194 ? -5.720 -3.149 23.019 1.00 96.12 194 VAL A N 1
ATOM 1501 C CA . VAL A 1 194 ? -6.600 -3.567 21.939 1.00 96.12 194 VAL A CA 1
ATOM 1502 C C . VAL A 1 194 ? -8.033 -3.320 22.387 1.00 96.12 194 VAL A C 1
ATOM 1504 O O . VAL A 1 194 ? -8.406 -3.687 23.501 1.00 96.12 194 VAL A O 1
ATOM 1507 N N . VAL A 1 195 ? -8.807 -2.636 21.550 1.00 96.88 195 VAL A N 1
ATOM 1508 C CA . VAL A 1 195 ? -10.180 -2.215 21.839 1.00 96.88 195 VAL A CA 1
ATOM 1509 C C . VAL A 1 195 ? -11.093 -2.776 20.763 1.00 96.88 195 VAL A C 1
ATOM 1511 O O . VAL A 1 195 ? -10.873 -2.502 19.584 1.00 96.88 195 VAL A O 1
ATOM 1514 N N . ASP A 1 196 ? -12.114 -3.522 21.172 1.00 96.25 196 ASP A N 1
ATOM 1515 C CA . ASP A 1 196 ? -13.216 -3.906 20.290 1.00 96.25 196 ASP A CA 1
ATOM 1516 C C . ASP A 1 196 ? -14.187 -2.731 20.171 1.00 96.25 196 ASP A C 1
ATOM 1518 O O . ASP A 1 196 ? -14.779 -2.298 21.159 1.00 96.25 196 ASP A O 1
ATOM 1522 N N . LEU A 1 197 ? -14.339 -2.197 18.963 1.00 95.06 197 LEU A N 1
ATOM 1523 C CA . LEU A 1 197 ? -15.177 -1.027 18.711 1.00 95.06 197 LEU A CA 1
ATOM 1524 C C . LEU A 1 197 ? -16.673 -1.323 18.845 1.00 95.06 197 LEU A C 1
ATOM 1526 O O . LEU A 1 197 ? -17.436 -0.394 19.099 1.00 95.06 197 LEU A O 1
ATOM 1530 N N . ALA A 1 198 ? -17.089 -2.586 18.712 1.00 92.19 198 ALA A N 1
ATOM 1531 C CA . ALA A 1 198 ? -18.492 -2.962 18.844 1.00 92.19 198 ALA A CA 1
ATOM 1532 C C . ALA A 1 198 ? -18.940 -3.004 20.315 1.00 92.19 198 ALA A C 1
ATOM 1534 O O . ALA A 1 198 ? -19.999 -2.480 20.657 1.00 92.19 198 ALA A O 1
ATOM 1535 N N . SER A 1 199 ? -18.142 -3.619 21.196 1.00 92.50 199 SER A N 1
ATOM 1536 C CA . SER A 1 199 ? -18.473 -3.747 22.626 1.00 92.50 199 SER A CA 1
ATOM 1537 C C . SER A 1 199 ? -17.875 -2.654 23.516 1.00 92.50 199 SER A C 1
ATOM 1539 O O . SER A 1 199 ? -18.349 -2.441 24.631 1.00 92.50 199 SER A O 1
ATOM 1541 N N . GLY A 1 200 ? -16.813 -1.986 23.063 1.00 93.38 200 GLY A N 1
ATOM 1542 C CA . GLY A 1 200 ? -15.994 -1.088 23.879 1.00 93.38 200 GLY A CA 1
ATOM 1543 C C . GLY A 1 200 ? -15.054 -1.806 24.858 1.00 93.38 200 GLY A C 1
ATOM 1544 O O . GLY A 1 200 ? -14.339 -1.129 25.602 1.00 93.38 200 GLY A O 1
ATOM 1545 N N . GLU A 1 201 ? -15.036 -3.146 24.874 1.00 96.44 201 GLU A N 1
ATOM 1546 C CA . GLU A 1 201 ? -14.143 -3.946 25.719 1.00 96.44 201 GLU A CA 1
ATOM 1547 C C . GLU A 1 201 ? -12.674 -3.692 25.343 1.00 96.44 201 GLU A C 1
ATOM 1549 O O . GLU A 1 201 ? -12.323 -3.548 24.168 1.00 96.44 201 GLU A O 1
ATOM 1554 N N . ARG A 1 202 ? -11.804 -3.633 26.359 1.00 96.94 202 ARG A N 1
ATOM 1555 C CA . ARG A 1 202 ? -10.377 -3.335 26.205 1.00 96.94 202 ARG A CA 1
ATOM 1556 C C . ARG A 1 202 ? -9.516 -4.397 26.862 1.00 96.94 202 ARG A C 1
ATOM 1558 O O . ARG A 1 202 ? -9.800 -4.819 27.982 1.00 96.94 202 ARG A O 1
ATOM 1565 N N . LYS A 1 203 ? -8.410 -4.753 26.212 1.00 96.31 203 LYS A N 1
ATOM 1566 C CA . LYS A 1 203 ? -7.344 -5.585 26.785 1.00 96.31 203 LYS A CA 1
ATOM 1567 C C . LYS A 1 203 ? -5.982 -4.961 26.533 1.00 96.31 203 LYS A C 1
ATOM 1569 O O . LYS A 1 203 ? -5.801 -4.182 25.599 1.00 96.31 203 LYS A O 1
ATOM 1574 N N . ARG A 1 204 ? -4.991 -5.305 27.353 1.00 94.94 204 ARG A N 1
ATOM 1575 C CA . ARG A 1 204 ? -3.601 -4.928 27.078 1.00 94.94 204 ARG A CA 1
ATOM 1576 C C . ARG A 1 204 ? -3.061 -5.848 25.983 1.00 94.94 204 ARG A C 1
ATOM 1578 O O . ARG A 1 204 ? -2.999 -7.049 26.179 1.00 94.94 204 ARG A O 1
ATOM 1585 N N . LEU A 1 205 ? -2.666 -5.276 24.851 1.00 93.38 205 LEU A N 1
ATOM 1586 C CA . LEU A 1 205 ? -2.166 -6.014 23.691 1.00 93.38 205 LEU A CA 1
ATOM 1587 C C . LEU A 1 205 ? -0.663 -6.253 23.760 1.00 93.38 205 LEU A C 1
ATOM 1589 O O . LEU A 1 205 ? -0.181 -7.319 23.393 1.00 93.38 205 LEU A O 1
ATOM 1593 N N . ALA A 1 206 ? 0.094 -5.236 24.174 1.00 90.75 206 ALA A N 1
ATOM 1594 C CA . ALA A 1 206 ? 1.544 -5.327 24.196 1.00 90.75 206 ALA A CA 1
ATOM 1595 C C . ALA A 1 206 ? 2.180 -4.472 25.291 1.00 90.75 206 ALA A C 1
ATOM 1597 O O . ALA A 1 206 ? 1.678 -3.405 25.659 1.00 90.75 206 ALA A O 1
ATOM 1598 N N . ARG A 1 207 ? 3.342 -4.930 25.757 1.00 89.81 207 ARG A N 1
ATOM 1599 C CA . ARG A 1 207 ? 4.228 -4.241 26.706 1.00 89.81 207 ARG A CA 1
ATOM 1600 C C . ARG A 1 207 ? 5.607 -4.019 26.094 1.00 89.81 207 ARG A C 1
ATOM 1602 O O . ARG A 1 207 ? 5.986 -4.701 25.136 1.00 89.81 207 ARG A O 1
ATOM 1609 N N . LEU A 1 208 ? 6.353 -3.050 26.621 1.00 84.62 208 LEU A N 1
ATOM 1610 C CA . LEU A 1 208 ? 7.753 -2.867 26.238 1.00 84.62 208 LEU A CA 1
ATOM 1611 C C . LEU A 1 208 ? 8.542 -4.150 26.521 1.00 84.62 208 LEU A C 1
ATOM 1613 O O . LEU A 1 208 ? 8.330 -4.813 27.534 1.00 84.62 208 LEU A O 1
ATOM 1617 N N . ARG A 1 209 ? 9.435 -4.507 25.598 1.00 77.62 209 ARG A N 1
ATOM 1618 C CA . ARG A 1 209 ? 10.295 -5.675 25.763 1.00 77.62 209 ARG A CA 1
ATOM 1619 C C . ARG A 1 209 ? 11.331 -5.421 26.858 1.00 77.62 209 ARG A C 1
ATOM 1621 O O . ARG A 1 209 ? 12.184 -4.553 26.698 1.00 77.62 209 ARG A O 1
ATOM 1628 N N . GLU A 1 210 ? 11.274 -6.221 27.913 1.00 67.31 210 GLU A N 1
ATOM 1629 C CA . GLU A 1 210 ? 12.370 -6.423 28.865 1.00 67.31 210 GLU A CA 1
ATOM 1630 C C . GLU A 1 210 ? 13.216 -7.616 28.374 1.00 67.31 210 GLU A C 1
ATOM 1632 O O . GLU A 1 210 ? 12.712 -8.472 27.639 1.00 67.31 210 GLU A O 1
ATOM 1637 N N . GLU A 1 211 ? 14.523 -7.638 28.650 1.00 51.84 211 GLU A N 1
ATOM 1638 C CA . GLU A 1 211 ? 15.450 -8.627 28.078 1.00 51.84 211 GLU A CA 1
ATOM 1639 C C . GLU A 1 211 ? 15.005 -10.077 28.366 1.00 51.84 211 GLU A C 1
ATOM 1641 O O . GLU A 1 211 ? 15.064 -10.560 29.490 1.00 51.84 211 GLU A O 1
ATOM 1646 N N . GLY A 1 212 ? 14.550 -10.784 27.323 1.00 51.34 212 GLY A N 1
ATOM 1647 C CA . GLY A 1 212 ? 14.074 -12.168 27.400 1.00 51.34 212 GLY A CA 1
ATOM 1648 C C . GLY A 1 212 ? 13.795 -12.774 26.016 1.00 51.34 212 GLY A C 1
ATOM 1649 O O . GLY A 1 212 ? 13.448 -12.063 25.059 1.00 51.34 212 GLY A O 1
ATOM 1650 N N . ARG A 1 213 ? 14.000 -14.092 25.872 1.00 43.38 213 ARG A N 1
ATOM 1651 C CA . ARG A 1 213 ? 13.725 -14.890 24.658 1.00 43.38 213 ARG A CA 1
ATOM 1652 C C . ARG A 1 213 ? 12.555 -15.843 24.942 1.00 43.38 213 ARG A C 1
ATOM 1654 O O . ARG A 1 213 ? 12.693 -16.683 25.820 1.00 43.38 213 ARG A O 1
ATOM 1661 N N . GLY A 1 214 ? 11.448 -15.739 24.193 1.00 50.50 214 GLY A N 1
ATOM 1662 C CA . GLY A 1 214 ? 10.361 -16.734 24.253 1.00 50.50 214 GLY A CA 1
ATOM 1663 C C . GLY A 1 214 ? 8.995 -16.342 23.666 1.00 50.50 214 GLY A C 1
ATOM 1664 O O . GLY A 1 214 ? 8.272 -17.223 23.221 1.00 50.50 214 GLY A O 1
ATOM 1665 N N . GLU A 1 215 ? 8.639 -15.054 23.594 1.00 57.84 215 GLU A N 1
ATOM 1666 C CA . GLU A 1 215 ? 7.253 -14.614 23.307 1.00 57.84 215 GLU A CA 1
ATOM 1667 C C . GLU A 1 215 ? 7.077 -13.947 21.920 1.00 57.84 215 GLU A C 1
ATOM 1669 O O . GLU A 1 215 ? 8.053 -13.503 21.294 1.00 57.84 215 GLU A O 1
ATOM 1674 N N . ILE A 1 216 ? 5.827 -13.860 21.423 1.00 64.06 216 ILE A N 1
ATOM 1675 C CA . ILE A 1 216 ? 5.479 -13.130 20.186 1.00 64.06 216 ILE A CA 1
ATOM 1676 C C . ILE A 1 216 ? 5.950 -11.684 20.342 1.00 64.06 216 ILE A C 1
ATOM 1678 O O . ILE A 1 216 ? 5.428 -10.917 21.145 1.00 64.06 216 ILE A O 1
ATOM 1682 N N . SER A 1 217 ? 6.975 -11.303 19.586 1.00 66.44 217 SER A N 1
ATOM 1683 C CA . SER A 1 217 ? 7.656 -10.034 19.814 1.00 66.44 217 SER A CA 1
ATOM 1684 C C . SER A 1 217 ? 8.123 -9.370 18.526 1.00 66.44 217 SER A C 1
ATOM 1686 O O . SER A 1 217 ? 8.507 -10.001 17.535 1.00 66.44 217 SER A O 1
ATOM 1688 N N . THR A 1 218 ? 8.104 -8.045 18.565 1.00 69.81 218 THR A N 1
ATOM 1689 C CA . THR A 1 218 ? 8.838 -7.165 17.652 1.00 69.81 218 THR A CA 1
ATOM 1690 C C . THR A 1 218 ? 10.092 -6.658 18.381 1.00 69.81 218 THR A C 1
ATOM 1692 O O . THR A 1 218 ? 10.235 -6.910 19.578 1.00 69.81 218 THR A O 1
ATOM 1695 N N . PRO A 1 219 ? 11.016 -5.925 17.729 1.00 73.94 219 PRO A N 1
ATOM 1696 C CA . PRO A 1 219 ? 12.205 -5.411 18.415 1.00 73.94 219 PRO A CA 1
ATOM 1697 C C . PRO A 1 219 ? 11.905 -4.607 19.692 1.00 73.94 219 PRO A C 1
ATOM 1699 O O . PRO A 1 219 ? 12.721 -4.603 20.605 1.00 73.94 219 PRO A O 1
ATOM 1702 N N . ARG A 1 220 ? 10.730 -3.962 19.771 1.00 78.75 220 ARG A N 1
ATOM 1703 C CA . ARG A 1 220 ? 10.339 -3.071 20.875 1.00 78.75 220 ARG A CA 1
ATOM 1704 C C . ARG A 1 220 ? 9.209 -3.605 21.763 1.00 78.75 220 ARG A C 1
ATOM 1706 O O . ARG A 1 220 ? 9.143 -3.221 22.927 1.00 78.75 220 ARG A O 1
ATOM 1713 N N . TRP A 1 221 ? 8.323 -4.441 21.226 1.00 85.25 221 TRP A N 1
ATOM 1714 C CA . TRP A 1 221 ? 7.085 -4.852 21.897 1.00 85.25 221 TRP A CA 1
ATOM 1715 C C . TRP A 1 221 ? 7.003 -6.360 22.052 1.00 85.25 221 TRP A C 1
ATOM 1717 O O . TRP A 1 221 ? 7.342 -7.089 21.119 1.00 85.25 221 TRP A O 1
ATOM 1727 N N . VAL A 1 222 ? 6.489 -6.794 23.193 1.00 86.56 222 VAL A N 1
ATOM 1728 C CA . VAL A 1 222 ? 6.075 -8.169 23.461 1.00 86.56 222 VAL A CA 1
ATOM 1729 C C . VAL A 1 222 ? 4.555 -8.187 23.518 1.00 86.56 222 VAL A C 1
ATOM 1731 O O . VAL A 1 222 ? 3.968 -7.412 24.275 1.00 86.56 222 VAL A O 1
ATOM 1734 N N . PHE A 1 223 ? 3.945 -9.008 22.668 1.00 90.06 223 PHE A N 1
ATOM 1735 C CA . PHE A 1 223 ? 2.500 -9.111 22.511 1.00 90.06 223 PHE A CA 1
ATOM 1736 C C . PHE A 1 223 ? 1.948 -10.218 23.400 1.00 90.06 223 PHE A C 1
ATOM 1738 O O . PHE A 1 223 ? 2.553 -11.284 23.509 1.00 90.06 223 PHE A O 1
ATOM 1745 N N . ASP A 1 224 ? 0.794 -9.948 23.994 1.00 91.56 224 ASP A N 1
ATOM 1746 C CA . ASP A 1 224 ? 0.015 -10.904 24.767 1.00 91.56 224 ASP A CA 1
ATOM 1747 C C . ASP A 1 224 ? -0.763 -11.829 2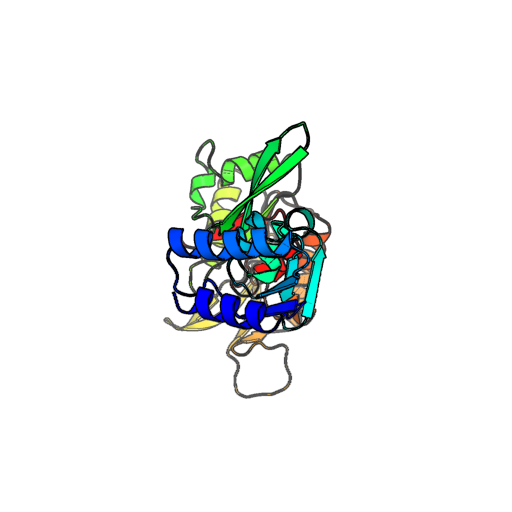3.802 1.00 91.56 224 ASP A C 1
ATOM 1749 O O . ASP A 1 224 ? -1.596 -11.333 23.031 1.00 91.56 224 ASP A O 1
ATOM 1753 N N . PRO A 1 225 ? -0.485 -13.150 23.788 1.00 91.94 225 PRO A N 1
ATOM 1754 C CA . PRO A 1 225 ? -1.185 -14.099 22.926 1.00 91.94 225 PRO A CA 1
ATOM 1755 C C . PRO A 1 225 ? -2.693 -14.158 23.189 1.00 91.94 225 PRO A C 1
ATOM 1757 O O . PRO A 1 225 ? -3.462 -14.176 22.233 1.00 91.94 225 PRO A O 1
ATOM 1760 N N . ASP A 1 226 ? -3.126 -14.098 24.451 1.00 94.50 226 ASP A N 1
ATOM 1761 C CA . ASP A 1 226 ? -4.545 -14.197 24.806 1.00 94.50 226 ASP A CA 1
ATOM 1762 C C . ASP A 1 226 ? -5.311 -12.953 24.337 1.00 94.50 226 ASP A C 1
ATOM 1764 O O . ASP A 1 226 ? -6.470 -13.027 23.916 1.00 94.50 226 ASP A O 1
ATOM 1768 N N . ALA A 1 227 ? -4.658 -11.787 24.375 1.00 94.50 227 ALA A N 1
ATOM 1769 C CA . ALA A 1 227 ? -5.217 -10.554 23.830 1.00 94.50 227 ALA A CA 1
ATOM 1770 C C . ALA A 1 227 ? -5.326 -10.598 22.296 1.00 94.50 227 ALA A C 1
ATOM 1772 O O . ALA A 1 227 ? -6.319 -10.118 21.745 1.00 94.50 227 ALA A O 1
ATOM 1773 N N . LEU A 1 228 ? -4.335 -11.180 21.609 1.00 94.75 228 LEU A N 1
ATOM 1774 C CA . LEU A 1 228 ? -4.361 -11.376 20.155 1.00 94.75 228 LEU A CA 1
ATOM 1775 C C . LEU A 1 228 ? -5.451 -12.363 19.728 1.00 94.75 228 LEU A C 1
ATOM 1777 O O . LEU A 1 228 ? -6.205 -12.071 18.800 1.00 94.75 228 LEU A O 1
ATOM 1781 N N . ASP A 1 229 ? -5.561 -13.503 20.405 1.00 95.31 229 ASP A N 1
ATOM 1782 C CA . ASP A 1 229 ? -6.578 -14.515 20.113 1.00 95.31 229 ASP A CA 1
ATOM 1783 C C . ASP A 1 229 ? -7.982 -13.961 20.352 1.00 95.31 229 ASP A C 1
ATOM 1785 O O . ASP A 1 229 ? -8.867 -14.107 19.506 1.00 95.31 229 ASP A O 1
ATOM 1789 N N . TRP A 1 230 ? -8.170 -13.225 21.450 1.00 96.38 230 TRP A N 1
ATOM 1790 C CA . TRP A 1 230 ? -9.412 -12.503 21.709 1.00 96.38 230 TRP A CA 1
ATOM 1791 C C . TRP A 1 230 ? -9.739 -11.499 20.594 1.00 96.38 230 TRP A C 1
ATOM 1793 O O . TRP A 1 230 ? -10.866 -11.479 20.102 1.00 96.38 230 TRP A O 1
ATOM 1803 N N . ALA A 1 231 ? -8.768 -10.700 20.145 1.00 95.88 231 ALA A N 1
ATOM 1804 C CA . ALA A 1 231 ? -8.984 -9.724 19.077 1.00 95.88 231 ALA A CA 1
ATOM 1805 C C . ALA A 1 231 ? -9.343 -10.396 17.739 1.00 95.88 231 ALA A C 1
ATOM 1807 O O . ALA A 1 231 ? -10.244 -9.936 17.038 1.00 95.88 231 ALA A O 1
ATOM 1808 N N . ASN A 1 232 ? -8.696 -11.519 17.409 1.00 96.06 232 ASN A N 1
ATOM 1809 C CA . ASN A 1 232 ? -9.035 -12.315 16.229 1.00 96.06 232 ASN A CA 1
ATOM 1810 C C . ASN A 1 232 ? -10.464 -12.872 16.302 1.00 96.06 232 ASN A C 1
ATOM 1812 O O . ASN A 1 232 ? -11.204 -12.764 15.326 1.00 96.06 232 ASN A O 1
ATOM 1816 N N . GLN A 1 233 ? -10.891 -13.396 17.456 1.00 95.56 233 GLN A N 1
ATOM 1817 C CA . GLN A 1 233 ? -12.269 -13.865 17.648 1.00 95.56 233 GLN A CA 1
ATOM 1818 C C . GLN A 1 233 ? -13.294 -12.737 17.459 1.00 95.56 233 GLN A C 1
ATOM 1820 O O . GLN A 1 233 ? -14.350 -12.955 16.866 1.00 95.56 233 GLN A O 1
ATOM 1825 N N . ARG A 1 234 ? -12.996 -11.517 17.930 1.00 94.75 234 ARG A N 1
ATOM 1826 C CA . ARG A 1 234 ? -13.867 -10.346 17.715 1.00 94.75 234 ARG A CA 1
ATOM 1827 C C . ARG A 1 234 ? -13.972 -9.973 16.235 1.00 94.75 234 ARG A C 1
ATOM 1829 O O . ARG A 1 234 ? -15.073 -9.708 15.763 1.00 94.75 234 ARG A O 1
ATOM 1836 N N . LEU A 1 235 ? -12.862 -10.019 15.497 1.00 93.44 235 LEU A N 1
ATOM 1837 C CA . LEU A 1 235 ? -12.843 -9.756 14.052 1.00 93.44 235 LEU A CA 1
ATOM 1838 C C . LEU A 1 235 ? -13.608 -10.817 13.238 1.00 93.44 235 LEU A C 1
ATOM 1840 O O . LEU A 1 235 ? -14.226 -10.466 12.232 1.00 93.44 235 LEU A O 1
ATOM 1844 N N . GLN A 1 236 ? -13.605 -12.082 13.677 1.00 91.88 236 GLN A N 1
ATOM 1845 C CA . GLN A 1 236 ? -14.347 -13.179 13.033 1.00 91.88 236 GLN A CA 1
ATOM 1846 C C . GLN A 1 236 ? -15.860 -13.113 13.281 1.00 91.88 236 GLN A C 1
ATOM 1848 O O . GLN A 1 236 ? -16.642 -13.398 12.381 1.00 91.88 236 GLN A O 1
ATOM 1853 N N . ASN A 1 237 ? -16.282 -12.738 14.491 1.00 82.62 237 ASN A N 1
ATOM 1854 C CA . ASN A 1 237 ? -17.681 -12.845 14.925 1.00 82.62 237 ASN A CA 1
ATOM 1855 C C . ASN A 1 237 ? -18.554 -11.621 14.605 1.00 82.62 237 ASN A C 1
ATOM 1857 O O . ASN A 1 237 ? -19.682 -11.532 15.094 1.00 82.62 237 ASN A O 1
ATOM 1861 N N . SER A 1 238 ? -18.056 -10.645 13.850 1.00 76.00 238 SER A N 1
ATOM 1862 C CA . SER A 1 238 ? -18.806 -9.413 13.609 1.00 76.00 238 SER A CA 1
ATOM 1863 C C . SER A 1 238 ? -19.774 -9.550 12.418 1.00 76.00 238 SER A C 1
ATOM 1865 O O . SER A 1 238 ? -19.467 -10.183 11.410 1.00 76.00 238 SER A O 1
ATOM 1867 N N . ALA A 1 239 ? -20.956 -8.941 12.543 1.00 71.81 239 ALA A N 1
ATOM 1868 C CA . ALA A 1 239 ? -22.064 -9.068 11.590 1.00 71.81 239 ALA A CA 1
ATOM 1869 C C . ALA A 1 239 ? -21.938 -8.173 10.336 1.00 71.81 239 ALA A C 1
ATOM 1871 O O . ALA A 1 239 ? -22.823 -8.200 9.480 1.00 71.81 239 ALA A O 1
ATOM 1872 N N . GLY A 1 240 ? -20.854 -7.399 10.224 1.00 80.62 240 GLY A N 1
ATOM 1873 C CA . GLY A 1 240 ? -20.628 -6.429 9.156 1.00 80.62 240 GLY A CA 1
ATOM 1874 C C . GLY A 1 240 ? -21.089 -5.018 9.529 1.00 80.62 240 GLY A C 1
ATOM 1875 O O . GLY A 1 240 ? -22.204 -4.814 10.011 1.00 80.62 240 GLY A O 1
ATOM 1876 N N . SER A 1 241 ? -20.237 -4.031 9.256 1.00 86.88 241 SER A N 1
ATOM 1877 C CA . SER A 1 241 ? -20.504 -2.605 9.460 1.00 86.88 241 SER A CA 1
ATOM 1878 C C . SER A 1 241 ? -20.312 -1.777 8.180 1.00 86.88 241 SER A C 1
ATOM 1880 O O . SER A 1 241 ? -19.766 -2.250 7.176 1.00 86.88 241 SER A O 1
ATOM 1882 N N . ASP A 1 242 ? -20.753 -0.513 8.214 1.00 93.25 242 ASP A N 1
ATOM 1883 C CA . ASP A 1 242 ? -20.395 0.471 7.183 1.00 93.25 242 ASP A CA 1
ATOM 1884 C C . ASP A 1 242 ? -18.871 0.727 7.181 1.00 93.25 242 ASP A C 1
ATOM 1886 O O . ASP A 1 242 ? -18.275 0.891 6.115 1.00 93.25 242 ASP A O 1
ATOM 1890 N N . LEU A 1 243 ? -18.243 0.757 8.366 1.00 96.25 243 LEU A N 1
ATOM 1891 C CA . LEU A 1 243 ? -16.817 1.032 8.559 1.00 96.25 243 LEU A CA 1
ATOM 1892 C C . LEU A 1 243 ? -16.139 -0.001 9.475 1.00 96.25 243 LEU A C 1
ATOM 1894 O O . LEU A 1 243 ? -16.425 -0.081 10.672 1.00 96.25 243 LEU A O 1
ATOM 1898 N N . LEU A 1 244 ? -15.184 -0.743 8.922 1.00 96.69 244 LEU A N 1
ATOM 1899 C CA . LEU A 1 244 ? -14.290 -1.647 9.637 1.00 96.69 244 LEU A CA 1
ATOM 1900 C C . LEU A 1 244 ? -12.968 -0.938 9.953 1.00 96.69 244 LEU A C 1
ATOM 1902 O O . LEU A 1 244 ? -12.332 -0.378 9.061 1.00 96.69 244 LEU A O 1
ATOM 1906 N N . ILE A 1 245 ? -12.516 -0.998 11.202 1.00 97.31 245 ILE A N 1
ATOM 1907 C CA . ILE A 1 245 ? -11.190 -0.523 11.612 1.00 97.31 245 ILE A CA 1
ATOM 1908 C C . ILE A 1 245 ? -10.300 -1.717 11.931 1.00 97.31 245 ILE A C 1
ATOM 1910 O O . ILE A 1 245 ? -10.684 -2.605 12.690 1.00 97.31 245 ILE A O 1
ATOM 1914 N N . ILE A 1 246 ? -9.092 -1.730 11.376 1.00 95.88 246 ILE A N 1
ATOM 1915 C CA . ILE A 1 246 ? -8.048 -2.682 11.758 1.00 95.88 246 ILE A CA 1
ATOM 1916 C C . ILE A 1 246 ? -6.770 -1.885 12.000 1.00 95.88 246 ILE A C 1
ATOM 1918 O O . ILE A 1 246 ? -6.069 -1.497 11.063 1.00 95.88 246 ILE A O 1
ATOM 1922 N N . ASP A 1 247 ? -6.489 -1.596 13.267 1.00 94.06 247 ASP A N 1
ATOM 1923 C CA . ASP A 1 247 ? -5.248 -0.942 13.679 1.00 94.06 247 ASP A CA 1
ATOM 1924 C C . ASP A 1 247 ? -4.103 -1.963 13.858 1.00 94.06 247 ASP A C 1
ATOM 1926 O O . ASP A 1 247 ? -4.335 -3.131 14.157 1.00 94.06 247 ASP A O 1
ATOM 1930 N N . GLU A 1 248 ? -2.860 -1.507 13.690 1.00 83.62 248 GLU A N 1
ATOM 1931 C CA . GLU A 1 248 ? -1.615 -2.263 13.923 1.00 83.62 248 GLU A CA 1
ATOM 1932 C C . GLU A 1 248 ? -1.323 -3.476 13.003 1.00 83.62 248 GLU A C 1
ATOM 1934 O O . GLU A 1 248 ? -0.594 -4.381 13.412 1.00 83.62 248 GLU A O 1
ATOM 1939 N N . LEU A 1 249 ? -1.737 -3.482 11.724 1.00 88.75 249 LEU A N 1
ATOM 1940 C CA . LEU A 1 249 ? -1.191 -4.477 10.784 1.00 88.75 249 LEU A CA 1
ATOM 1941 C C . LEU A 1 249 ? 0.297 -4.214 10.509 1.00 88.75 249 LEU A C 1
ATOM 1943 O O . LEU A 1 249 ? 0.713 -3.166 9.992 1.00 88.75 249 LEU A O 1
ATOM 1947 N N . GLY A 1 250 ? 1.129 -5.191 10.860 1.00 88.50 250 GLY A N 1
ATOM 1948 C CA . GLY A 1 250 ? 2.568 -5.034 10.933 1.00 88.50 250 GLY A CA 1
ATOM 1949 C C . GLY A 1 250 ? 3.358 -6.253 10.454 1.00 88.50 250 GLY A C 1
ATOM 1950 O O . GLY A 1 250 ? 2.879 -7.090 9.688 1.00 88.50 250 GLY A O 1
ATOM 1951 N N . PRO A 1 251 ? 4.636 -6.357 10.871 1.00 87.25 251 PRO A N 1
ATOM 1952 C CA . PRO A 1 251 ? 5.503 -7.456 10.458 1.00 87.25 251 PRO A CA 1
ATOM 1953 C C . PRO A 1 251 ? 5.024 -8.833 10.931 1.00 87.25 251 PRO A C 1
ATOM 1955 O O . PRO A 1 251 ? 5.426 -9.836 10.346 1.00 87.25 251 PRO A O 1
ATOM 1958 N N . LEU A 1 252 ? 4.223 -8.903 12.001 1.00 89.25 252 LEU A N 1
ATOM 1959 C CA . LEU A 1 252 ? 3.682 -10.175 12.478 1.00 89.25 252 LEU A CA 1
ATOM 1960 C C . LEU A 1 252 ? 2.751 -10.773 11.419 1.00 89.25 252 LEU A C 1
ATOM 1962 O O . LEU A 1 252 ? 2.934 -11.925 11.029 1.00 89.25 252 LEU A O 1
ATOM 1966 N N . GLU A 1 253 ? 1.854 -9.954 10.885 1.00 93.25 253 GLU A N 1
ATOM 1967 C CA . GLU A 1 253 ? 0.823 -10.356 9.937 1.00 93.25 253 GLU A CA 1
ATOM 1968 C C . GLU A 1 253 ? 1.419 -10.575 8.545 1.00 93.25 253 GLU A C 1
ATOM 1970 O O . GLU A 1 253 ? 1.286 -11.651 7.968 1.00 93.25 253 GLU A O 1
ATOM 1975 N N . PHE A 1 254 ? 2.168 -9.594 8.032 1.00 90.06 254 PHE A N 1
ATOM 1976 C CA . PHE A 1 254 ? 2.679 -9.636 6.657 1.00 90.06 254 PHE A CA 1
ATOM 1977 C C . PHE A 1 254 ? 3.893 -10.548 6.444 1.00 90.06 254 PHE A C 1
ATOM 1979 O O . PHE A 1 254 ? 4.137 -10.961 5.310 1.00 90.06 254 PHE A O 1
ATOM 1986 N N . LEU A 1 255 ? 4.708 -10.807 7.477 1.00 87.19 255 LEU A N 1
ATOM 1987 C CA . LEU A 1 255 ? 5.983 -11.531 7.317 1.00 87.19 255 LEU A CA 1
ATOM 1988 C C . LEU A 1 255 ? 6.067 -12.829 8.113 1.00 87.19 255 LEU A C 1
ATOM 1990 O O . LEU A 1 255 ? 6.913 -13.664 7.809 1.00 87.19 255 LEU A O 1
ATOM 1994 N N . ARG A 1 256 ? 5.266 -12.979 9.171 1.00 88.00 256 ARG A N 1
ATOM 1995 C CA . ARG A 1 256 ? 5.391 -14.112 10.099 1.00 88.00 256 ARG A CA 1
ATOM 1996 C C . ARG A 1 256 ? 4.132 -14.953 10.208 1.00 88.00 256 ARG A C 1
ATOM 1998 O O . ARG A 1 256 ? 4.167 -15.927 10.953 1.00 88.00 256 ARG A O 1
ATOM 2005 N N . ASN A 1 257 ? 3.066 -14.585 9.494 1.00 89.62 257 ASN A N 1
ATOM 2006 C CA . ASN A 1 257 ? 1.762 -15.233 9.578 1.00 89.62 257 ASN A CA 1
ATOM 2007 C C . ASN A 1 257 ? 1.300 -15.390 11.044 1.00 89.62 257 ASN A C 1
ATOM 2009 O O . ASN A 1 257 ? 0.982 -16.485 11.501 1.00 89.62 257 ASN A O 1
ATOM 2013 N N . LYS A 1 258 ? 1.371 -14.293 11.811 1.00 91.06 258 LYS A N 1
ATOM 2014 C CA . LYS A 1 258 ? 0.960 -14.171 13.223 1.00 91.06 258 LYS A CA 1
ATOM 2015 C C . LYS A 1 258 ? 0.229 -12.845 13.445 1.00 91.06 258 LYS A C 1
ATOM 2017 O O . LYS A 1 258 ? 0.307 -11.969 12.597 1.00 91.06 258 LYS A O 1
ATOM 2022 N N . GLY A 1 259 ? -0.385 -12.662 14.612 1.00 92.44 259 GLY A N 1
ATOM 2023 C CA . GLY A 1 259 ? -1.025 -11.398 14.987 1.00 92.44 259 GLY A CA 1
ATOM 2024 C C . GLY A 1 259 ? -2.501 -11.356 14.585 1.00 92.44 259 GLY A C 1
ATOM 2025 O O . GLY A 1 259 ? -3.198 -12.347 14.794 1.00 92.44 259 GLY A O 1
ATOM 2026 N N . LEU A 1 260 ? -2.987 -10.245 14.025 1.00 93.75 260 LEU A N 1
ATOM 2027 C CA . LEU A 1 260 ? -4.403 -10.049 13.658 1.00 93.75 260 LEU A CA 1
ATOM 2028 C C . LEU A 1 260 ? -4.783 -10.710 12.314 1.00 93.75 260 LEU A C 1
ATOM 2030 O O . LEU A 1 260 ? -5.247 -10.054 11.378 1.00 93.75 260 LEU A O 1
ATOM 2034 N N . LEU A 1 261 ? -4.573 -12.025 12.200 1.00 94.69 261 LEU A N 1
ATOM 2035 C CA . LEU A 1 261 ? -4.803 -12.788 10.966 1.00 94.69 261 LEU A CA 1
ATOM 2036 C C . LEU A 1 261 ? -6.267 -12.811 10.520 1.00 94.69 261 LEU A C 1
ATOM 2038 O O . LEU A 1 261 ? -6.523 -12.760 9.320 1.00 94.69 261 LEU A O 1
ATOM 2042 N N . ALA A 1 262 ? -7.216 -12.816 11.458 1.00 94.44 262 ALA A N 1
ATOM 2043 C CA . ALA A 1 262 ? -8.637 -12.725 11.131 1.00 94.44 262 ALA A CA 1
ATOM 2044 C C . ALA A 1 262 ? -8.965 -11.423 10.387 1.00 94.44 262 ALA A C 1
ATOM 2046 O O . ALA A 1 262 ? -9.780 -11.414 9.469 1.00 94.44 262 ALA A O 1
ATOM 2047 N N . GLY A 1 263 ? -8.294 -10.324 10.750 1.00 93.25 263 GLY A N 1
ATOM 2048 C CA . GLY A 1 263 ? -8.429 -9.047 10.054 1.00 93.25 263 GLY A CA 1
ATOM 2049 C C . GLY A 1 263 ? -7.916 -9.122 8.618 1.00 93.25 263 GLY A C 1
ATOM 2050 O O . GLY A 1 263 ? -8.601 -8.672 7.705 1.00 93.25 263 GLY A O 1
ATOM 2051 N N . LEU A 1 264 ? -6.745 -9.736 8.403 1.00 93.44 264 LEU A N 1
ATOM 2052 C CA . LEU A 1 264 ? -6.205 -9.959 7.056 1.00 93.44 264 LEU A CA 1
ATOM 2053 C C . LEU A 1 264 ? -7.129 -10.818 6.188 1.00 93.44 264 LEU A C 1
ATOM 2055 O O . LEU A 1 264 ? -7.404 -10.453 5.049 1.00 93.44 264 LEU A O 1
ATOM 2059 N N . GLU A 1 265 ? -7.603 -11.944 6.716 1.00 93.25 265 GLU A N 1
ATOM 2060 C CA . GLU A 1 265 ? -8.485 -12.857 5.987 1.00 93.25 265 GLU A CA 1
ATOM 2061 C C . GLU A 1 265 ? -9.786 -12.162 5.575 1.00 93.25 265 GLU A C 1
ATOM 2063 O O . GLU A 1 265 ? -10.224 -12.258 4.429 1.00 93.25 265 GLU A O 1
ATOM 2068 N N . ARG A 1 266 ? -10.361 -11.376 6.485 1.00 92.19 266 ARG A N 1
ATOM 2069 C CA . ARG A 1 266 ? -11.578 -10.615 6.227 1.00 92.19 266 ARG A CA 1
ATOM 2070 C C . ARG A 1 266 ? -11.393 -9.535 5.157 1.00 92.19 266 ARG A C 1
ATOM 2072 O O . ARG A 1 266 ? -12.296 -9.311 4.346 1.00 92.19 266 ARG A O 1
ATOM 2079 N N . LEU A 1 267 ? -10.224 -8.886 5.139 1.00 94.06 267 LEU A N 1
ATOM 2080 C CA . LEU A 1 267 ? -9.851 -7.927 4.098 1.00 94.06 267 LEU A CA 1
ATOM 2081 C C . LEU A 1 267 ? -9.744 -8.601 2.724 1.00 94.06 267 LEU A C 1
ATOM 2083 O O . LEU A 1 267 ? -10.263 -8.077 1.741 1.00 94.06 267 LEU A O 1
ATOM 2087 N N . ASP A 1 268 ? -9.130 -9.780 2.657 1.00 93.75 268 ASP A N 1
ATOM 2088 C CA . ASP A 1 268 ? -8.979 -10.528 1.404 1.00 93.75 268 ASP A CA 1
ATOM 2089 C C . ASP A 1 268 ? -10.307 -11.061 0.865 1.00 93.75 268 ASP A C 1
ATOM 2091 O O . ASP A 1 268 ? -10.528 -11.081 -0.344 1.00 93.75 268 ASP A O 1
ATOM 2095 N N . GLN A 1 269 ? -11.208 -11.473 1.758 1.00 91.81 269 GLN A N 1
ATOM 2096 C CA . GLN A 1 269 ? -12.541 -11.958 1.397 1.00 91.81 269 GLN A CA 1
ATOM 2097 C C . GLN A 1 269 ? -13.510 -10.825 1.019 1.00 91.81 269 GLN A C 1
ATOM 2099 O O . GLN A 1 269 ? -14.626 -11.103 0.581 1.00 91.81 269 GLN A O 1
ATOM 2104 N N . GLY A 1 270 ? -13.124 -9.555 1.194 1.00 90.31 270 GLY A N 1
ATOM 2105 C CA . GLY A 1 270 ? -13.985 -8.410 0.884 1.00 90.31 270 GLY A CA 1
ATOM 2106 C C . GLY A 1 270 ? -15.201 -8.277 1.811 1.00 90.31 270 GLY A C 1
ATOM 2107 O O . GLY A 1 270 ? -16.203 -7.685 1.420 1.00 90.31 270 GLY A O 1
ATOM 2108 N N . GLN A 1 271 ? -15.146 -8.837 3.025 1.00 88.94 271 GLN A N 1
ATOM 2109 C CA . GLN A 1 271 ? -16.266 -8.873 3.981 1.00 88.94 271 GLN A CA 1
ATOM 2110 C C . GLN A 1 271 ? -16.395 -7.567 4.790 1.00 88.94 271 GLN A C 1
ATOM 2112 O O . GLN A 1 271 ? -16.303 -7.546 6.023 1.00 88.94 271 GLN A O 1
ATOM 2117 N N . PHE A 1 272 ? -16.556 -6.451 4.081 1.00 92.12 272 PHE A N 1
ATOM 2118 C CA . PHE A 1 272 ? -16.722 -5.097 4.619 1.00 92.12 272 PHE A CA 1
ATOM 2119 C C . PHE A 1 272 ? -17.230 -4.159 3.515 1.00 92.12 272 PHE A C 1
ATOM 2121 O O . PHE A 1 272 ? -17.064 -4.435 2.328 1.00 92.12 272 PHE A O 1
ATOM 2128 N N . GLN A 1 273 ? -17.812 -3.019 3.891 1.00 94.56 273 GLN A N 1
ATOM 2129 C CA . GLN A 1 273 ? -18.118 -1.952 2.929 1.00 94.56 273 GLN A CA 1
ATOM 2130 C C . GLN A 1 273 ? -16.938 -0.987 2.787 1.00 94.56 273 GLN A C 1
ATOM 2132 O O . GLN A 1 273 ? -16.472 -0.706 1.682 1.00 94.56 273 GLN A O 1
ATOM 2137 N N . ILE A 1 274 ? -16.412 -0.516 3.919 1.00 96.75 274 ILE A N 1
ATOM 2138 C CA . ILE A 1 274 ? -15.209 0.312 3.995 1.00 96.75 274 ILE A CA 1
ATOM 2139 C C . ILE A 1 274 ? -14.307 -0.270 5.075 1.00 96.75 274 ILE A C 1
ATOM 2141 O O . ILE A 1 274 ? -14.783 -0.568 6.165 1.00 96.75 274 ILE A O 1
ATOM 2145 N N . ALA A 1 275 ? -13.013 -0.401 4.800 1.00 97.00 275 ALA A N 1
ATOM 2146 C CA . ALA A 1 275 ? -12.021 -0.769 5.799 1.00 97.00 275 ALA A CA 1
ATOM 2147 C C . ALA A 1 275 ? -10.936 0.305 5.910 1.00 97.00 275 ALA A C 1
ATOM 2149 O O . ALA A 1 275 ? -10.248 0.595 4.934 1.00 97.00 275 ALA A O 1
ATOM 2150 N N . CYS A 1 276 ? -10.749 0.863 7.104 1.00 97.19 276 CYS A N 1
ATOM 2151 C CA . CYS A 1 276 ? -9.586 1.676 7.446 1.00 97.19 276 CYS A CA 1
ATOM 2152 C C . CYS A 1 276 ? -8.551 0.791 8.139 1.00 97.19 276 CYS A C 1
ATOM 2154 O O . CYS A 1 276 ? -8.773 0.296 9.245 1.00 97.19 276 CYS A O 1
ATOM 2156 N N . VAL A 1 277 ? -7.410 0.608 7.484 1.00 96.81 277 VAL A N 1
ATOM 2157 C CA . VAL A 1 277 ? -6.377 -0.336 7.902 1.00 96.81 277 VAL A CA 1
ATOM 2158 C C . VAL A 1 277 ? -5.091 0.422 8.179 1.00 96.81 277 VAL A C 1
ATOM 2160 O O . VAL A 1 277 ? -4.523 1.052 7.286 1.00 96.81 277 VAL A O 1
ATOM 2163 N N . VAL A 1 278 ? -4.609 0.372 9.417 1.00 95.00 278 VAL A N 1
ATOM 2164 C CA . VAL A 1 278 ? -3.343 1.009 9.779 1.00 95.00 278 VAL A CA 1
ATOM 2165 C C . VAL A 1 278 ? -2.201 0.079 9.411 1.00 95.00 278 VAL A C 1
ATOM 2167 O O . VAL A 1 278 ? -2.079 -1.017 9.952 1.00 95.00 278 VAL A O 1
ATOM 2170 N N . VAL A 1 279 ? -1.331 0.543 8.516 1.00 91.81 279 VAL A N 1
ATOM 2171 C CA . VAL A 1 279 ? -0.159 -0.212 8.061 1.00 91.81 279 VAL A CA 1
ATOM 2172 C C . VAL A 1 279 ? 1.101 0.611 8.302 1.00 91.81 279 VAL A C 1
ATOM 2174 O O . VAL A 1 279 ? 1.121 1.839 8.166 1.00 91.81 279 VAL A O 1
ATOM 2177 N N . ARG A 1 280 ? 2.194 -0.056 8.684 1.00 84.75 280 ARG A N 1
ATOM 2178 C CA . ARG A 1 280 ? 3.508 0.599 8.772 1.00 84.75 280 ARG A CA 1
ATOM 2179 C C . ARG A 1 280 ? 3.979 1.028 7.386 1.00 84.75 280 ARG A C 1
ATOM 2181 O O . ARG A 1 280 ? 3.864 0.259 6.443 1.00 84.75 280 ARG A O 1
ATOM 2188 N N . SER A 1 281 ? 4.609 2.200 7.283 1.00 81.88 281 SER A N 1
ATOM 2189 C CA . SER A 1 281 ? 5.103 2.721 5.999 1.00 81.88 281 SER A CA 1
ATOM 2190 C C . SER A 1 281 ? 5.994 1.732 5.245 1.00 81.88 281 SER A C 1
ATOM 2192 O O . SER A 1 281 ? 5.849 1.600 4.043 1.00 81.88 281 SER A O 1
ATOM 2194 N N . SER A 1 282 ? 6.841 0.989 5.964 1.00 81.38 282 SER A N 1
ATOM 2195 C CA . SER A 1 282 ? 7.752 -0.026 5.408 1.00 81.38 282 SER A CA 1
ATOM 2196 C C . SER A 1 282 ? 7.073 -1.324 4.945 1.00 81.38 282 SER A C 1
ATOM 2198 O O . SER A 1 282 ? 7.751 -2.293 4.627 1.00 81.38 282 SER A O 1
ATOM 2200 N N . LEU A 1 283 ? 5.751 -1.428 5.079 1.00 87.81 283 LEU A N 1
ATOM 2201 C CA . LEU A 1 283 ? 4.950 -2.573 4.636 1.00 87.81 283 LEU A CA 1
ATOM 2202 C C . LEU A 1 283 ? 3.905 -2.139 3.606 1.00 87.81 283 LEU A C 1
ATOM 2204 O O . LEU A 1 283 ? 3.010 -2.917 3.277 1.00 87.81 283 LEU A O 1
ATOM 2208 N N . LEU A 1 284 ? 4.001 -0.900 3.113 1.00 85.56 284 LEU A N 1
ATOM 2209 C CA . LEU A 1 284 ? 3.038 -0.351 2.176 1.00 85.56 284 LEU A CA 1
ATOM 2210 C C . LEU A 1 284 ? 3.068 -1.110 0.842 1.00 85.56 284 LEU A C 1
ATOM 2212 O O . LEU A 1 284 ? 1.997 -1.461 0.360 1.00 85.56 284 LEU A O 1
ATOM 2216 N N . SER A 1 285 ? 4.248 -1.449 0.305 1.00 80.50 285 SER A N 1
ATOM 2217 C CA . SER A 1 285 ? 4.394 -2.359 -0.853 1.00 80.50 285 SER A CA 1
ATOM 2218 C C . SER A 1 285 ? 3.591 -3.635 -0.677 1.00 80.50 285 SER A C 1
ATOM 2220 O O . SER A 1 285 ? 2.772 -3.967 -1.521 1.00 80.50 285 SER A O 1
ATOM 2222 N N . LYS A 1 286 ? 3.808 -4.3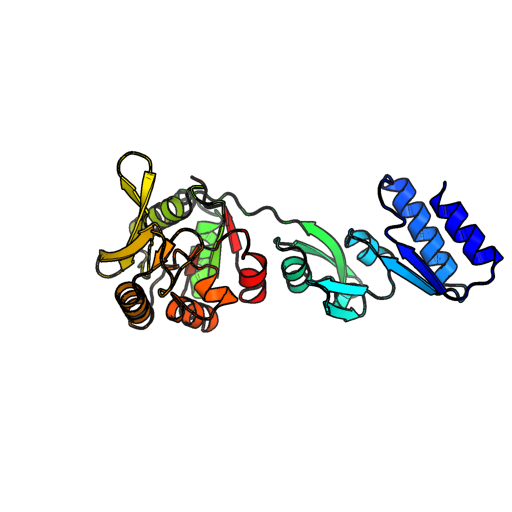56 0.426 1.00 87.38 286 LYS A N 1
ATOM 2223 C CA . LYS A 1 286 ? 3.156 -5.645 0.698 1.00 87.38 286 LYS A CA 1
ATOM 2224 C C . LYS A 1 286 ? 1.645 -5.500 0.832 1.00 87.38 286 LYS A C 1
ATOM 2226 O O . LYS A 1 286 ? 0.907 -6.355 0.353 1.00 87.38 286 LYS A O 1
ATOM 2231 N N . ALA A 1 287 ? 1.184 -4.414 1.449 1.00 90.69 287 ALA A N 1
ATOM 2232 C CA . ALA A 1 287 ? -0.236 -4.103 1.515 1.00 90.69 287 ALA A CA 1
ATOM 2233 C C . ALA A 1 287 ? -0.818 -3.793 0.127 1.00 90.69 287 ALA A C 1
ATOM 2235 O O . ALA A 1 287 ? -1.901 -4.269 -0.178 1.00 90.69 287 ALA A O 1
ATOM 2236 N N . LEU A 1 288 ? -0.101 -3.067 -0.737 1.00 87.06 288 LEU A N 1
ATOM 2237 C CA . LEU A 1 288 ? -0.540 -2.763 -2.105 1.00 87.06 288 LEU A CA 1
ATOM 2238 C C . LEU A 1 288 ? -0.434 -3.965 -3.052 1.00 87.06 288 LEU A C 1
ATOM 2240 O O . LEU A 1 288 ? -1.261 -4.100 -3.942 1.00 87.06 288 LEU A O 1
ATOM 2244 N N . GLN A 1 289 ? 0.523 -4.872 -2.849 1.00 85.19 289 GLN A N 1
ATOM 2245 C CA . GLN A 1 289 ? 0.567 -6.162 -3.545 1.00 85.19 289 GLN A CA 1
ATOM 2246 C C . GLN A 1 289 ? -0.681 -6.990 -3.223 1.00 85.19 289 GLN A C 1
ATOM 2248 O O . GLN A 1 289 ? -1.273 -7.589 -4.116 1.00 85.19 289 GLN A O 1
ATOM 2253 N N . ARG A 1 290 ? -1.084 -7.016 -1.944 1.00 90.31 290 ARG A N 1
ATOM 2254 C CA . ARG A 1 290 ? -2.260 -7.764 -1.481 1.00 90.31 290 ARG A CA 1
ATOM 2255 C C . ARG A 1 290 ? -3.573 -7.070 -1.848 1.00 90.31 290 ARG A C 1
ATOM 2257 O O . ARG A 1 290 ? -4.531 -7.738 -2.221 1.00 90.31 290 ARG A O 1
ATOM 2264 N N . TRP A 1 291 ? -3.603 -5.737 -1.797 1.00 91.56 291 TRP A N 1
ATOM 2265 C CA . TRP A 1 291 ? -4.773 -4.905 -2.086 1.00 91.56 291 TRP A CA 1
ATOM 2266 C C . TRP A 1 291 ? -4.433 -3.781 -3.086 1.00 91.56 291 TRP A C 1
ATOM 2268 O O . TRP A 1 291 ? -4.336 -2.611 -2.702 1.00 91.56 291 TRP A O 1
ATOM 2278 N N . PRO A 1 292 ? -4.295 -4.096 -4.390 1.00 85.38 292 PRO A N 1
ATOM 2279 C CA . PRO A 1 292 ? -3.824 -3.134 -5.398 1.00 85.38 292 PRO A CA 1
ATOM 2280 C C . PRO A 1 292 ? -4.736 -1.923 -5.599 1.00 85.38 292 PRO A C 1
ATOM 2282 O O . PRO A 1 292 ? -4.285 -0.862 -6.011 1.00 85.38 292 PRO A O 1
ATOM 2285 N N . SER A 1 293 ? -6.029 -2.070 -5.304 1.00 87.00 293 SER A N 1
ATOM 2286 C CA . SER A 1 293 ? -7.025 -0.998 -5.435 1.00 87.00 293 SER A CA 1
ATOM 2287 C C . SER A 1 293 ? -7.196 -0.150 -4.169 1.00 87.00 293 SER A C 1
ATOM 2289 O O . SER A 1 293 ? -8.114 0.668 -4.114 1.00 87.00 293 SER A O 1
ATOM 2291 N N . ALA A 1 294 ? -6.376 -0.359 -3.134 1.00 91.69 294 ALA A N 1
ATOM 2292 C CA . ALA A 1 294 ? -6.514 0.367 -1.880 1.00 91.69 294 ALA A CA 1
ATOM 2293 C C . ALA A 1 294 ? -6.078 1.836 -2.008 1.00 91.69 294 ALA A C 1
ATOM 2295 O O . ALA A 1 294 ? -5.061 2.170 -2.622 1.00 91.69 294 ALA A O 1
ATOM 2296 N N . HIS A 1 295 ? -6.826 2.727 -1.362 1.00 91.75 295 HIS A N 1
ATOM 2297 C CA . HIS A 1 295 ? -6.473 4.139 -1.251 1.00 91.75 295 HIS A CA 1
ATOM 2298 C C . HIS A 1 295 ? -5.464 4.331 -0.125 1.00 91.75 295 HIS A C 1
ATOM 2300 O O . HIS A 1 295 ? -5.639 3.763 0.947 1.00 91.75 295 HIS A O 1
ATOM 2306 N N . VAL A 1 296 ? -4.436 5.159 -0.313 1.00 91.19 296 VAL A N 1
ATOM 2307 C CA . VAL A 1 296 ? -3.425 5.396 0.731 1.00 91.19 296 VAL A CA 1
ATOM 2308 C C . VAL A 1 296 ? -3.525 6.823 1.243 1.00 91.19 296 VAL A C 1
ATOM 2310 O O . VAL A 1 296 ? -3.364 7.793 0.497 1.00 91.19 296 VAL A O 1
ATOM 2313 N N . VAL A 1 297 ? -3.744 6.945 2.550 1.00 92.00 297 VAL A N 1
ATOM 2314 C CA . VAL A 1 297 ? -3.849 8.223 3.255 1.00 92.00 297 VAL A CA 1
ATOM 2315 C C . VAL A 1 297 ? -2.735 8.357 4.288 1.00 92.00 297 VAL A C 1
ATOM 2317 O O . VAL A 1 297 ? -2.309 7.387 4.921 1.00 92.00 297 VAL A O 1
ATOM 2320 N N . ARG A 1 298 ? -2.252 9.582 4.493 1.00 86.56 298 ARG A N 1
ATOM 2321 C CA . ARG A 1 298 ? -1.365 9.907 5.614 1.00 86.56 298 ARG A CA 1
ATOM 2322 C C . ARG A 1 298 ? -2.194 10.039 6.880 1.00 86.56 298 ARG A C 1
ATOM 2324 O O . ARG A 1 298 ? -2.965 10.983 7.011 1.00 86.56 298 ARG A O 1
ATOM 2331 N N . GLY A 1 299 ? -1.960 9.146 7.837 1.00 70.69 299 GLY A N 1
ATOM 2332 C CA . GLY A 1 299 ? -2.499 9.252 9.192 1.00 70.69 299 GLY A CA 1
ATOM 2333 C C . GLY A 1 299 ? -1.771 10.333 9.984 1.00 70.69 299 GLY A C 1
ATOM 2334 O O . GLY A 1 299 ? -0.966 10.016 10.865 1.00 70.69 299 GLY A O 1
ATOM 2335 N N . ARG A 1 300 ? -2.008 11.591 9.608 1.00 73.31 300 ARG A N 1
ATOM 2336 C CA . ARG A 1 300 ? -1.576 12.803 10.301 1.00 73.31 300 ARG A CA 1
ATOM 2337 C C . ARG A 1 300 ? -2.816 13.663 10.533 1.00 73.31 300 ARG A C 1
ATOM 2339 O O . ARG A 1 300 ? -3.581 13.869 9.594 1.00 73.31 300 ARG A O 1
ATOM 2346 N N . LEU A 1 301 ? -2.987 14.118 11.770 1.00 55.75 301 LEU A N 1
ATOM 2347 C CA . LEU A 1 301 ? -3.918 15.188 12.127 1.00 55.75 301 LEU A CA 1
ATOM 2348 C C . LEU A 1 301 ? -3.211 16.540 11.964 1.00 55.75 301 LEU A C 1
ATOM 2350 O O . LEU A 1 301 ? -1.997 16.601 12.288 1.00 55.75 301 LEU A O 1
#

pLDDT: mean 89.44, std 8.3, range [43.38, 97.44]

Secondary structure (DSSP, 8-state):
-HHHHHHHHHHHTT-SEEEEESTTTT--HHHHHHHHHHHHHHHTTT-EEEEE-S-HHHHHHH-S-EEEEETTEEEEEE-HHHHS-HHHHHHHHTSEEEEEEEEETTEEEEEEEEEEPPB---GGGGGSTT-HHHHHHHHTTTS-EEEEEE-STTSSHHHHHHHHHHHHHHTT--EEEEE-PEEEETTEEEEEEEEETTT--EEEEEEEPPS-SSSSB-SSEEE-HHHHHHHHHHHHS----SEEEEEEE-HHHHHHS-SSHHHHHHHHTT--SEEEEEE-GGGHHHHHHH-TT-EEEE---

Solvent-accessible surface area (backbone atoms only — not comparable to full-atom values): 16790 Å² total; per-residue (Å²): 112,72,60,60,52,54,52,51,52,43,56,75,70,66,52,57,62,47,82,38,80,44,75,50,67,96,49,54,73,69,57,31,50,55,52,49,51,51,51,44,57,45,40,76,68,78,32,46,77,47,73,49,72,90,53,66,54,56,44,60,74,62,41,78,61,40,77,43,71,45,99,92,38,81,73,47,74,40,38,33,78,75,49,69,34,40,56,53,47,12,41,63,71,51,43,55,44,42,62,44,66,46,81,55,98,92,41,82,41,74,76,44,70,43,81,50,76,62,42,84,56,61,50,72,38,46,80,37,87,86,28,74,52,32,47,52,65,65,46,26,83,81,46,64,41,44,36,38,30,26,47,62,91,89,42,30,41,66,58,38,52,56,45,34,54,50,50,40,44,75,73,72,41,46,58,31,40,37,45,54,52,74,36,64,56,89,91,44,77,52,30,27,34,37,29,37,57,72,81,66,52,74,43,68,29,30,36,61,58,68,100,77,88,90,69,61,61,60,101,59,36,34,45,39,64,70,40,36,53,51,51,26,52,54,50,65,71,57,92,69,38,55,33,35,35,40,48,77,49,42,67,43,45,80,74,61,79,35,68,58,50,41,52,53,52,38,59,75,70,53,71,44,23,25,36,45,33,30,36,44,53,96,45,42,18,62,48,33,60,77,39,67,86,46,43,52,32,36,14,47,122

Mean predicted aligned error: 8.2 Å

Nearest PDB structures (foldseek):
  4dbl-assembly1_C  TM=8.789E-01  e=2.107E-06  Escherichia coli K-12
  4r9u-assembly1_D  TM=8.051E-01  e=1.461E-06  Escherichia coli K-12
  2qi9-assembly1_D  TM=8.425E-01  e=1.375E-06  Escherichia coli
  4p33-assembly1_A  TM=8.654E-01  e=6.123E-04  Escherichia coli K-12
  1ji0-assembly1_A  TM=8.993E-01  e=1.836E-03  Thermotoga maritima